Protein AF-A0A2A6BJJ8-F1 (afdb_monomer_lite)

Organism: Pristionchus pacificus (NCBI:txid54126)

pLDDT: mean 86.46, std 15.66, range [46.56, 98.38]

Structure (mmCIF, N/CA/C/O backbone):
data_AF-A0A2A6BJJ8-F1
#
_entry.id   AF-A0A2A6BJJ8-F1
#
loop_
_atom_site.group_PDB
_atom_site.id
_atom_site.type_symbol
_atom_site.label_atom_id
_atom_site.label_alt_id
_atom_site.label_comp_id
_atom_site.label_asym_id
_atom_site.label_entity_id
_atom_site.label_seq_id
_atom_site.pdbx_PDB_ins_code
_atom_site.Cartn_x
_atom_site.Cartn_y
_atom_site.Cartn_z
_atom_site.occupancy
_atom_site.B_iso_or_equiv
_atom_site.auth_seq_id
_atom_site.auth_comp_id
_atom_site.auth_asym_id
_atom_site.auth_atom_id
_atom_site.pdbx_PDB_model_num
ATOM 1 N N . MET A 1 1 ? 75.017 -1.923 -114.478 1.00 52.53 1 MET A N 1
ATOM 2 C CA . MET A 1 1 ? 73.977 -1.502 -113.507 1.00 52.53 1 MET A CA 1
ATOM 3 C C . MET A 1 1 ? 74.315 -0.104 -113.009 1.00 52.53 1 MET A C 1
ATOM 5 O O . MET A 1 1 ? 75.410 0.075 -112.491 1.00 52.53 1 MET A O 1
ATOM 9 N N . SER A 1 2 ? 73.449 0.888 -113.238 1.00 54.28 2 SER A N 1
ATOM 10 C CA . SER A 1 2 ? 73.740 2.295 -112.927 1.00 54.28 2 SER A CA 1
ATOM 11 C C . SER A 1 2 ? 73.817 2.539 -111.413 1.00 54.28 2 SER A C 1
ATOM 13 O O . SER A 1 2 ? 73.055 1.949 -110.645 1.00 54.28 2 SER A O 1
ATOM 15 N N . ARG A 1 3 ? 74.733 3.419 -110.973 1.00 62.22 3 ARG A N 1
ATOM 16 C CA . ARG A 1 3 ? 74.875 3.870 -109.568 1.00 62.22 3 ARG A CA 1
ATOM 17 C C . ARG A 1 3 ? 73.536 4.306 -108.953 1.00 62.22 3 ARG A C 1
ATOM 19 O O . ARG A 1 3 ? 73.290 4.064 -107.778 1.00 62.22 3 ARG A O 1
ATOM 26 N N . THR A 1 4 ? 72.641 4.838 -109.779 1.00 62.59 4 THR A N 1
ATOM 27 C CA . THR A 1 4 ? 71.277 5.245 -109.430 1.00 62.59 4 THR A CA 1
ATOM 28 C C . THR A 1 4 ? 70.437 4.112 -108.831 1.00 62.59 4 THR A C 1
ATOM 30 O O . THR A 1 4 ? 69.684 4.345 -107.893 1.00 62.59 4 THR A O 1
ATOM 33 N N . ARG A 1 5 ? 70.591 2.867 -109.305 1.00 66.06 5 ARG A N 1
ATOM 34 C CA . ARG A 1 5 ? 69.800 1.720 -108.819 1.00 66.06 5 ARG A CA 1
ATOM 35 C C . ARG A 1 5 ? 70.261 1.216 -107.444 1.00 66.06 5 ARG A C 1
ATOM 37 O O . ARG A 1 5 ? 69.434 0.757 -106.669 1.00 66.06 5 ARG A O 1
ATOM 44 N N . ARG A 1 6 ? 71.561 1.330 -107.128 1.00 68.94 6 ARG A N 1
ATOM 45 C CA . ARG A 1 6 ? 72.102 0.985 -105.796 1.00 68.94 6 ARG A CA 1
ATOM 46 C C . ARG A 1 6 ? 71.716 2.013 -104.737 1.00 68.94 6 ARG A C 1
ATOM 48 O O . ARG A 1 6 ? 71.361 1.612 -103.637 1.00 68.94 6 ARG A O 1
ATOM 55 N N . ASN A 1 7 ? 71.743 3.303 -105.076 1.00 73.06 7 ASN A N 1
ATOM 56 C CA . ASN A 1 7 ? 71.307 4.354 -104.153 1.00 73.06 7 ASN A CA 1
ATOM 57 C C . ASN A 1 7 ? 69.814 4.215 -103.828 1.00 73.06 7 ASN A C 1
ATOM 59 O O . ASN A 1 7 ? 69.465 4.190 -102.659 1.00 73.06 7 ASN A O 1
ATOM 63 N N . ALA A 1 8 ? 68.962 3.960 -104.829 1.00 73.50 8 ALA A N 1
ATOM 64 C CA . ALA A 1 8 ? 67.537 3.706 -104.595 1.00 73.50 8 ALA A CA 1
ATOM 65 C C . ALA A 1 8 ? 67.275 2.482 -103.689 1.00 73.50 8 ALA A C 1
ATOM 67 O O . ALA A 1 8 ? 66.363 2.502 -102.867 1.00 73.50 8 ALA A O 1
ATOM 68 N N . GLN A 1 9 ? 68.085 1.423 -103.807 1.00 78.19 9 GLN A N 1
ATOM 69 C CA . GLN A 1 9 ? 67.975 0.231 -102.959 1.00 78.19 9 GLN A CA 1
ATOM 70 C C . GLN A 1 9 ? 68.454 0.490 -101.519 1.00 78.19 9 GLN A C 1
ATOM 72 O O . GLN A 1 9 ? 67.850 -0.014 -100.576 1.00 78.19 9 GLN A O 1
ATOM 77 N N . LEU A 1 10 ? 69.505 1.296 -101.333 1.00 76.75 10 LEU A N 1
ATOM 78 C CA . LEU A 1 10 ? 69.957 1.739 -100.010 1.00 76.75 10 LEU A CA 1
ATOM 79 C C . LEU A 1 10 ? 68.934 2.669 -99.347 1.00 76.75 10 LEU A C 1
ATOM 81 O O . LEU A 1 10 ? 68.612 2.463 -98.179 1.00 76.75 10 LEU A O 1
ATOM 85 N N . ASP A 1 11 ? 68.360 3.615 -100.091 1.00 82.19 11 ASP A N 1
ATOM 86 C CA . ASP A 1 11 ? 67.307 4.510 -99.599 1.00 82.19 11 ASP A CA 1
ATOM 87 C C . ASP A 1 11 ? 66.059 3.721 -99.169 1.00 82.19 11 ASP A C 1
ATOM 89 O O . ASP A 1 11 ? 65.471 3.998 -98.121 1.00 82.19 11 ASP A O 1
ATOM 93 N N . GLN A 1 12 ? 65.691 2.676 -99.920 1.00 84.31 12 GLN A N 1
ATOM 94 C CA . GLN A 1 12 ? 64.580 1.787 -99.573 1.00 84.31 12 GLN A CA 1
ATOM 95 C C . GLN A 1 12 ? 64.856 0.971 -98.296 1.00 84.31 12 GLN A C 1
ATOM 97 O O . GLN A 1 12 ? 63.967 0.856 -97.450 1.00 84.31 12 GLN A O 1
ATOM 102 N N . SER A 1 13 ? 66.080 0.467 -98.109 1.00 82.94 13 SER A N 1
ATOM 103 C CA . SER A 1 13 ? 66.493 -0.232 -96.881 1.00 82.94 13 SER A CA 1
ATOM 104 C C . SER A 1 13 ? 66.560 0.698 -95.666 1.00 82.94 13 SER A C 1
ATOM 106 O O . SER A 1 13 ? 66.138 0.314 -94.577 1.00 82.94 13 SER A O 1
ATOM 108 N N . VAL A 1 14 ? 67.028 1.940 -95.835 1.00 84.94 14 VAL A N 1
ATOM 109 C CA . VAL A 1 14 ? 67.037 2.958 -94.768 1.00 84.94 14 VAL A CA 1
ATOM 110 C C . VAL A 1 14 ? 65.610 3.335 -94.368 1.00 84.94 14 VAL A C 1
ATOM 112 O O . VAL A 1 14 ? 65.316 3.442 -93.179 1.00 84.94 14 VAL A O 1
ATOM 115 N N . LEU A 1 15 ? 64.699 3.485 -95.334 1.00 86.06 15 LEU A N 1
ATOM 116 C CA . LEU A 1 15 ? 63.274 3.706 -95.070 1.00 86.06 15 LEU A CA 1
ATOM 117 C C . LEU A 1 15 ? 62.625 2.513 -94.354 1.00 86.06 15 LEU A C 1
ATOM 119 O O . LEU A 1 15 ? 61.820 2.719 -93.449 1.00 86.06 15 LEU A O 1
ATOM 123 N N . GLN A 1 16 ? 62.966 1.276 -94.726 1.00 87.81 16 GLN A N 1
ATOM 124 C CA . GLN A 1 16 ? 62.479 0.077 -94.035 1.00 87.81 16 GLN A CA 1
ATOM 125 C C . GLN A 1 16 ? 63.012 -0.018 -92.602 1.00 87.81 16 GLN A C 1
ATOM 127 O O . GLN A 1 16 ? 62.234 -0.288 -91.692 1.00 87.81 16 GLN A O 1
ATOM 132 N N . TRP A 1 17 ? 64.297 0.260 -92.379 1.00 88.81 17 TRP A N 1
ATOM 133 C CA . TRP A 1 17 ? 64.890 0.253 -91.041 1.00 88.81 17 TRP A CA 1
ATOM 134 C C . TRP A 1 17 ? 64.301 1.344 -90.139 1.00 88.81 17 TRP A C 1
ATOM 136 O O . TRP A 1 17 ? 63.954 1.055 -88.997 1.00 88.81 17 TRP A O 1
ATOM 146 N N . LYS A 1 18 ? 64.087 2.56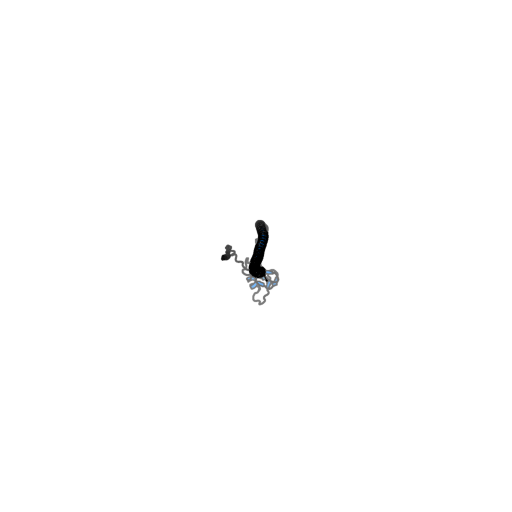2 -90.665 1.00 90.25 18 LYS A N 1
ATOM 147 C CA . LYS A 1 18 ? 63.362 3.630 -89.952 1.00 90.25 18 LYS A CA 1
ATOM 148 C C . LYS A 1 18 ? 61.958 3.180 -89.554 1.00 90.25 18 LYS A C 1
ATOM 150 O O . LYS A 1 18 ? 61.630 3.236 -88.383 1.00 90.25 18 LYS A O 1
ATOM 155 N N . LYS A 1 19 ? 61.183 2.604 -90.481 1.00 92.50 19 LYS A N 1
ATOM 156 C CA . LYS A 1 19 ? 59.839 2.076 -90.178 1.00 92.50 19 LYS A CA 1
ATOM 157 C C . LYS A 1 19 ? 59.839 0.991 -89.100 1.00 92.50 19 LYS A C 1
ATOM 159 O O . LYS A 1 19 ? 58.908 0.937 -88.306 1.00 92.50 19 LYS A O 1
ATOM 164 N N . VAL A 1 20 ? 60.839 0.107 -89.084 1.00 92.12 20 VAL A N 1
ATOM 165 C CA . VAL A 1 20 ? 60.964 -0.927 -88.043 1.00 92.12 20 VAL A CA 1
ATOM 166 C C . VAL A 1 20 ? 61.291 -0.292 -86.695 1.00 92.12 20 VAL A C 1
ATOM 168 O O . VAL A 1 20 ? 60.638 -0.622 -85.711 1.00 92.12 20 VAL A O 1
ATOM 171 N N . LYS A 1 21 ? 62.239 0.651 -86.661 1.00 92.25 21 LYS A N 1
ATOM 172 C CA . LYS A 1 21 ? 62.621 1.368 -85.444 1.00 92.25 21 LYS A CA 1
ATOM 173 C C . LYS A 1 21 ? 61.464 2.201 -84.882 1.00 92.25 21 LYS A C 1
ATOM 175 O O . LYS A 1 21 ? 61.163 2.077 -83.702 1.00 92.25 21 LYS A O 1
ATOM 180 N N . ASP A 1 22 ? 60.768 2.952 -85.732 1.00 93.75 22 ASP A N 1
ATOM 181 C CA . ASP A 1 22 ? 59.587 3.738 -85.359 1.00 93.75 22 ASP A CA 1
ATOM 182 C C . ASP A 1 22 ? 58.469 2.822 -84.823 1.00 93.75 22 ASP A C 1
ATOM 184 O O . ASP A 1 22 ? 57.793 3.156 -83.857 1.00 93.75 22 ASP A O 1
ATOM 188 N N . ASN A 1 23 ? 58.294 1.625 -85.400 1.00 94.75 23 ASN A N 1
ATOM 189 C CA . ASN A 1 23 ? 57.331 0.634 -84.911 1.00 94.75 23 ASN A CA 1
ATOM 190 C C . ASN A 1 23 ? 57.758 0.013 -83.567 1.00 94.75 23 ASN A C 1
ATOM 192 O O . ASN A 1 23 ? 56.916 -0.255 -82.717 1.00 94.75 23 ASN A O 1
ATOM 196 N N . GLU A 1 24 ? 59.052 -0.226 -83.345 1.00 95.31 24 GLU A N 1
ATOM 197 C CA . GLU A 1 24 ? 59.562 -0.678 -82.044 1.00 95.31 24 GLU A CA 1
ATOM 198 C C . GLU A 1 24 ? 59.416 0.393 -80.958 1.00 95.31 24 GLU A C 1
ATOM 200 O O . GLU A 1 24 ? 59.013 0.069 -79.841 1.00 95.31 24 GLU A O 1
ATOM 205 N N . GLU A 1 25 ? 59.706 1.656 -81.274 1.00 95.44 25 GLU A N 1
ATOM 206 C CA . GLU A 1 25 ? 59.491 2.791 -80.371 1.00 95.44 25 GLU A CA 1
ATOM 207 C C . GLU A 1 25 ? 58.000 2.945 -80.045 1.00 95.44 25 GLU A C 1
ATOM 209 O O . GLU A 1 25 ? 57.635 2.979 -78.871 1.00 95.44 25 GLU A O 1
ATOM 214 N N . LEU A 1 26 ? 57.130 2.877 -81.057 1.00 95.12 26 LEU A N 1
ATOM 215 C CA . LEU A 1 26 ? 55.678 2.905 -80.882 1.00 95.12 26 LEU A CA 1
ATOM 216 C C . LEU A 1 26 ? 55.162 1.721 -80.048 1.00 95.12 26 LEU A C 1
ATOM 218 O O . LEU A 1 26 ? 54.224 1.870 -79.268 1.00 95.12 26 LEU A O 1
ATOM 222 N N . LYS A 1 27 ? 55.746 0.524 -80.186 1.00 96.00 27 LYS A N 1
ATOM 223 C CA . LYS A 1 27 ? 55.391 -0.633 -79.347 1.00 96.00 27 LYS A CA 1
ATOM 224 C C . LYS A 1 27 ? 55.750 -0.397 -77.885 1.00 96.00 27 LYS A C 1
ATOM 226 O O . LYS A 1 27 ? 54.909 -0.652 -77.030 1.00 96.00 27 LYS A O 1
ATOM 231 N N . LYS A 1 28 ? 56.955 0.109 -77.611 1.00 97.00 28 LYS A N 1
ATOM 232 C CA . LYS A 1 28 ? 57.395 0.442 -76.248 1.00 97.00 28 LYS A CA 1
ATOM 233 C C . LYS A 1 28 ? 56.526 1.534 -75.634 1.00 97.00 28 LYS A C 1
ATOM 235 O O . LYS A 1 28 ? 56.149 1.424 -74.474 1.00 97.00 28 LYS A O 1
ATOM 240 N N . GLU A 1 29 ? 56.174 2.552 -76.414 1.00 96.94 29 GLU A N 1
ATOM 241 C CA . GLU A 1 29 ? 55.271 3.617 -75.979 1.00 96.94 29 GLU A CA 1
ATOM 242 C C . GLU A 1 29 ? 53.870 3.074 -75.662 1.00 96.94 29 GLU A C 1
ATOM 244 O O . GLU A 1 29 ? 53.331 3.355 -74.596 1.00 96.94 29 GLU A O 1
ATOM 249 N N . ASN A 1 30 ? 53.304 2.223 -76.523 1.00 96.06 30 ASN A N 1
ATOM 250 C CA . ASN A 1 30 ? 52.012 1.579 -76.263 1.00 96.06 30 ASN A CA 1
ATOM 251 C C . ASN A 1 30 ? 52.043 0.649 -75.044 1.00 96.06 30 ASN A C 1
ATOM 253 O O . ASN A 1 30 ? 51.069 0.585 -74.298 1.00 96.06 30 ASN A O 1
ATOM 257 N N . GLU A 1 31 ? 53.133 -0.090 -74.840 1.00 97.88 31 GLU A N 1
ATOM 258 C CA . GLU A 1 31 ? 53.313 -0.954 -73.671 1.00 97.88 31 GLU A CA 1
ATOM 259 C C . GLU A 1 31 ? 53.413 -0.128 -72.384 1.00 97.88 31 GLU A C 1
ATOM 261 O O . GLU A 1 31 ? 52.726 -0.424 -71.408 1.00 97.88 31 GLU A O 1
ATOM 266 N N . TRP A 1 32 ? 54.166 0.973 -72.414 1.00 97.62 32 TRP A N 1
ATOM 267 C CA . TRP A 1 32 ? 54.237 1.922 -71.307 1.00 97.62 32 TRP A CA 1
ATOM 268 C C . TRP A 1 32 ? 52.873 2.562 -71.001 1.00 97.62 32 TRP A C 1
ATOM 270 O O . TRP A 1 32 ? 52.455 2.586 -69.843 1.00 97.62 32 TRP A O 1
ATOM 280 N N . LEU A 1 33 ? 52.135 3.010 -72.025 1.00 97.38 33 LEU A N 1
ATOM 281 C CA . LEU A 1 33 ? 50.782 3.557 -71.866 1.00 97.38 33 LEU A CA 1
ATOM 282 C C . LEU A 1 33 ? 49.802 2.521 -71.302 1.00 97.38 33 LEU A C 1
ATOM 284 O O . LEU A 1 33 ? 48.963 2.867 -70.474 1.00 97.38 33 LEU A O 1
ATOM 288 N N . ARG A 1 34 ? 49.916 1.248 -71.705 1.00 97.06 34 ARG A N 1
ATOM 289 C CA . ARG A 1 34 ? 49.119 0.149 -71.139 1.00 97.06 34 ARG A CA 1
ATOM 290 C C . ARG A 1 34 ? 49.418 -0.074 -69.663 1.00 97.06 34 ARG A C 1
ATOM 292 O O . ARG A 1 34 ? 48.476 -0.183 -68.889 1.00 97.06 34 ARG A O 1
ATOM 299 N N . MET A 1 35 ? 50.693 -0.087 -69.271 1.00 97.00 35 MET A N 1
ATOM 300 C CA . MET A 1 35 ? 51.075 -0.200 -67.859 1.00 97.00 35 MET A CA 1
ATOM 301 C C . MET A 1 35 ? 50.549 0.977 -67.030 1.00 97.00 35 MET A C 1
ATOM 303 O O . MET A 1 35 ? 50.040 0.771 -65.934 1.00 97.00 35 MET A O 1
ATOM 307 N N . GLN A 1 36 ? 50.631 2.205 -67.553 1.00 97.69 36 GLN A N 1
ATOM 308 C CA . GLN A 1 36 ? 50.084 3.391 -66.884 1.00 97.69 36 GLN A CA 1
ATOM 309 C C . GLN A 1 36 ? 48.556 3.340 -66.762 1.00 97.69 36 GLN A C 1
ATOM 311 O O . GLN A 1 36 ? 48.009 3.717 -65.727 1.00 97.69 36 GLN A O 1
ATOM 316 N N . LEU A 1 37 ? 47.861 2.854 -67.795 1.00 96.31 37 LEU A N 1
ATOM 317 C CA . LEU A 1 37 ? 46.414 2.658 -67.747 1.00 96.31 37 LEU A CA 1
ATOM 318 C C . LEU A 1 37 ? 46.032 1.606 -66.697 1.00 96.31 37 LEU A C 1
ATOM 320 O O . LEU A 1 37 ? 45.160 1.870 -65.878 1.00 96.31 37 LEU A O 1
ATOM 324 N N . GLU A 1 38 ? 46.718 0.462 -66.667 1.00 97.56 38 GLU A N 1
ATOM 325 C CA . GLU A 1 38 ? 46.476 -0.602 -65.685 1.00 97.56 38 GLU A CA 1
ATOM 326 C C . GLU A 1 38 ? 46.755 -0.131 -64.247 1.00 97.56 38 GLU A C 1
ATOM 328 O O . GLU A 1 38 ? 45.970 -0.402 -63.336 1.00 97.56 38 GLU A O 1
ATOM 333 N N . GLU A 1 39 ? 47.825 0.644 -64.037 1.00 98.00 39 GLU A N 1
ATOM 334 C CA . GLU A 1 39 ? 48.123 1.279 -62.749 1.00 98.00 39 GLU A CA 1
ATOM 335 C C . GLU A 1 39 ? 46.994 2.228 -62.314 1.00 98.00 39 GLU A C 1
ATOM 337 O O . GLU A 1 39 ? 46.571 2.194 -61.154 1.00 98.00 39 GLU A O 1
ATOM 342 N N . LYS A 1 40 ? 46.456 3.034 -63.240 1.00 97.56 40 LYS A N 1
ATOM 343 C CA . LYS A 1 40 ? 45.338 3.949 -62.967 1.00 97.56 40 LYS A CA 1
ATOM 344 C C . LYS A 1 40 ? 44.025 3.219 -62.701 1.00 97.56 40 LYS A C 1
ATOM 346 O O . LYS A 1 40 ? 43.304 3.611 -61.785 1.00 97.56 40 LYS A O 1
ATOM 351 N N . GLU A 1 41 ? 43.735 2.147 -63.429 1.00 97.31 41 GLU A N 1
ATOM 352 C CA . GLU A 1 41 ? 42.562 1.299 -63.192 1.00 97.31 41 GLU A CA 1
ATOM 353 C C . GLU A 1 41 ? 42.633 0.597 -61.827 1.00 97.31 41 GLU A C 1
ATOM 355 O O . GLU A 1 41 ? 41.633 0.494 -61.114 1.00 97.31 41 GLU A O 1
ATOM 360 N N . GLU A 1 42 ? 43.815 0.128 -61.424 1.00 98.06 42 GLU A N 1
ATOM 361 C CA . GLU A 1 42 ? 44.034 -0.458 -60.101 1.00 98.06 42 GLU A CA 1
ATOM 362 C C . GLU A 1 42 ? 43.927 0.598 -58.988 1.00 98.06 42 GLU A C 1
ATOM 364 O O . GLU A 1 42 ? 43.320 0.343 -57.942 1.00 98.06 42 GLU A O 1
ATOM 369 N N . GLU A 1 43 ? 44.461 1.804 -59.202 1.00 97.38 43 GLU A N 1
ATOM 370 C CA . GLU A 1 43 ? 44.297 2.937 -58.287 1.00 97.38 43 GLU A CA 1
ATOM 371 C C . GLU A 1 43 ? 42.813 3.304 -58.114 1.00 97.38 43 GLU A C 1
ATOM 373 O O . GLU A 1 43 ? 42.335 3.427 -56.979 1.00 97.38 43 GLU A O 1
ATOM 378 N N . GLU A 1 44 ? 42.061 3.389 -59.214 1.00 96.69 44 GLU A N 1
ATOM 379 C CA . GLU A 1 44 ? 40.617 3.624 -59.208 1.00 96.69 44 GLU A CA 1
ATOM 380 C C . GLU A 1 44 ? 39.872 2.505 -58.466 1.00 96.69 44 GLU A C 1
ATOM 382 O O . GLU A 1 44 ? 39.027 2.777 -57.610 1.00 96.69 44 GLU A O 1
ATOM 387 N N . ARG A 1 45 ? 40.219 1.235 -58.709 1.00 97.75 45 ARG A N 1
ATOM 388 C CA . ARG A 1 45 ? 39.614 0.088 -58.016 1.00 97.75 45 ARG A CA 1
ATOM 389 C C . ARG A 1 45 ? 39.849 0.150 -56.511 1.00 97.75 45 ARG A C 1
ATOM 391 O O . ARG A 1 45 ? 38.916 -0.069 -55.735 1.00 97.75 45 ARG A O 1
ATOM 398 N N . ARG A 1 46 ? 41.062 0.504 -56.076 1.00 97.81 46 ARG A N 1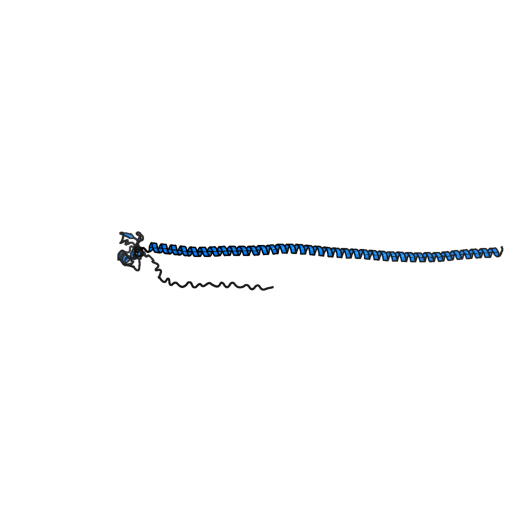
ATOM 399 C CA . ARG A 1 46 ? 41.386 0.699 -54.653 1.00 97.81 46 ARG A CA 1
ATOM 400 C C . ARG A 1 46 ? 40.621 1.872 -54.056 1.00 97.81 46 ARG A C 1
ATOM 402 O O . ARG A 1 46 ? 40.140 1.759 -52.927 1.00 97.81 46 ARG A O 1
ATOM 409 N N . ALA A 1 47 ? 40.503 2.987 -54.774 1.00 95.62 47 ALA A N 1
ATOM 410 C CA . ALA A 1 47 ? 39.731 4.143 -54.329 1.00 95.62 47 ALA A CA 1
ATOM 411 C C . ALA A 1 47 ? 38.242 3.792 -54.177 1.00 95.62 47 ALA A C 1
ATOM 413 O O . ALA A 1 47 ? 37.657 4.045 -53.122 1.00 95.62 47 ALA A O 1
ATOM 414 N N . ASN A 1 48 ? 37.665 3.107 -55.166 1.00 95.62 48 ASN A N 1
ATOM 415 C CA . ASN A 1 48 ? 36.282 2.638 -55.149 1.00 95.62 48 ASN A CA 1
ATOM 416 C C . ASN A 1 48 ? 36.028 1.628 -54.023 1.00 95.62 48 ASN A C 1
ATOM 418 O O . ASN A 1 48 ? 35.030 1.743 -53.311 1.00 95.62 48 ASN A O 1
ATOM 422 N N . GLN A 1 49 ? 36.943 0.684 -53.785 1.00 97.19 49 GLN A N 1
ATOM 423 C CA . GLN A 1 49 ? 36.821 -0.252 -52.666 1.00 97.19 49 GLN A CA 1
ATOM 424 C C . GLN A 1 49 ? 36.896 0.469 -51.313 1.00 97.19 49 GLN A C 1
ATOM 426 O O . GLN A 1 49 ? 36.096 0.193 -50.421 1.00 97.19 49 GLN A O 1
ATOM 431 N N . LYS A 1 50 ? 37.815 1.432 -51.151 1.00 96.31 50 LYS A N 1
ATOM 432 C CA . LYS A 1 50 ? 37.895 2.259 -49.934 1.00 96.31 50 LYS A CA 1
ATOM 433 C C . LYS A 1 50 ? 36.612 3.065 -49.717 1.00 96.31 50 LYS A C 1
ATOM 435 O O . LYS A 1 50 ? 36.152 3.158 -48.581 1.00 96.31 50 LYS A O 1
ATOM 440 N N . ALA A 1 51 ? 36.034 3.626 -50.779 1.00 93.38 51 ALA A N 1
ATOM 441 C CA . ALA A 1 51 ? 34.769 4.352 -50.713 1.00 93.38 51 ALA A CA 1
ATOM 442 C C . ALA A 1 51 ? 33.607 3.435 -50.291 1.00 93.38 51 ALA A C 1
ATOM 444 O O . ALA A 1 51 ? 32.856 3.797 -49.387 1.00 93.38 51 ALA A O 1
ATOM 445 N N . ARG A 1 52 ? 33.512 2.223 -50.860 1.00 94.19 52 ARG A N 1
ATOM 446 C CA . ARG A 1 52 ? 32.519 1.207 -50.464 1.00 94.19 52 ARG A CA 1
ATOM 447 C C . ARG A 1 52 ? 32.660 0.806 -48.999 1.00 94.19 52 ARG A C 1
ATOM 449 O O . ARG A 1 52 ? 31.691 0.916 -48.257 1.00 94.19 52 ARG A O 1
ATOM 456 N N . ASN A 1 53 ? 33.873 0.467 -48.557 1.00 95.44 53 ASN A N 1
ATOM 457 C CA . ASN A 1 53 ? 34.133 0.090 -47.165 1.00 95.44 53 ASN A CA 1
ATOM 458 C C . ASN A 1 53 ? 33.744 1.215 -46.187 1.00 95.44 53 ASN A C 1
ATOM 460 O O . ASN A 1 53 ? 33.162 0.951 -45.138 1.00 95.44 53 ASN A O 1
ATOM 464 N N . ARG A 1 54 ? 34.038 2.481 -46.523 1.00 92.75 54 ARG A N 1
ATOM 465 C CA . ARG A 1 54 ? 33.618 3.640 -45.714 1.00 92.75 54 ARG A CA 1
ATOM 466 C C . ARG A 1 54 ? 32.102 3.809 -45.695 1.00 92.75 54 ARG A C 1
ATOM 468 O O . ARG A 1 54 ? 31.546 4.084 -44.638 1.00 92.75 54 ARG A O 1
ATOM 475 N N . SER A 1 55 ? 31.440 3.636 -46.839 1.00 91.75 55 SER A N 1
ATOM 476 C CA . SER A 1 55 ? 29.978 3.680 -46.922 1.00 91.75 55 SER A CA 1
ATOM 477 C C . SER A 1 55 ? 29.343 2.603 -46.042 1.00 91.75 55 SER A C 1
ATOM 479 O O . SER A 1 55 ? 28.435 2.903 -45.276 1.00 91.75 55 SER A O 1
ATOM 481 N N . GLU A 1 56 ? 29.844 1.368 -46.089 1.00 93.62 56 GLU A N 1
ATOM 482 C CA . GLU A 1 56 ? 29.366 0.270 -45.243 1.00 93.62 56 GLU A CA 1
ATOM 483 C C . GLU A 1 56 ? 29.572 0.576 -43.752 1.00 93.62 56 GLU A C 1
ATOM 485 O O . GLU A 1 56 ? 28.641 0.438 -42.959 1.00 93.62 56 GLU A O 1
ATOM 490 N N . GLN A 1 57 ? 30.746 1.083 -43.364 1.00 93.44 57 GLN A N 1
ATOM 491 C CA . GLN A 1 57 ? 31.014 1.489 -41.978 1.00 93.44 57 GLN A CA 1
ATOM 492 C C . GLN A 1 57 ? 30.039 2.565 -41.483 1.00 93.44 57 GLN A C 1
ATOM 494 O O . GLN A 1 57 ? 29.509 2.439 -40.379 1.00 93.44 57 GLN A O 1
ATOM 499 N N . LEU A 1 58 ? 29.749 3.578 -42.306 1.00 91.38 58 LEU A N 1
ATOM 500 C CA . LEU A 1 58 ? 28.774 4.616 -41.964 1.00 91.38 58 LEU A CA 1
ATOM 501 C C . LEU A 1 58 ? 27.371 4.031 -41.764 1.00 91.38 58 LEU A C 1
ATOM 503 O O . LEU A 1 58 ? 26.731 4.349 -40.765 1.00 91.38 58 LEU A O 1
ATOM 507 N N . THR A 1 59 ? 26.922 3.114 -42.630 1.00 94.00 59 THR A N 1
ATOM 508 C CA . THR A 1 59 ? 25.602 2.474 -42.462 1.00 94.00 59 THR A CA 1
ATOM 509 C C . THR A 1 59 ? 25.501 1.664 -41.167 1.00 94.00 59 THR A C 1
ATOM 511 O O . THR A 1 59 ? 24.462 1.672 -40.506 1.00 94.00 59 THR A O 1
ATOM 514 N N . VAL A 1 60 ? 26.589 1.001 -40.757 1.00 92.56 60 VAL A N 1
ATOM 515 C CA . VAL A 1 60 ? 26.644 0.265 -39.488 1.00 92.56 60 VAL A CA 1
ATOM 516 C C . VAL A 1 60 ? 26.559 1.233 -38.311 1.00 92.56 60 VAL A C 1
ATOM 518 O O . VAL A 1 60 ? 25.746 1.021 -37.412 1.00 92.56 60 VAL A O 1
ATOM 521 N N . GLU A 1 61 ? 27.340 2.315 -38.308 1.00 91.75 61 GLU A N 1
ATOM 522 C CA . GLU A 1 61 ? 27.264 3.333 -37.254 1.00 91.75 61 GLU A CA 1
ATOM 523 C C . GLU A 1 61 ? 25.875 3.971 -37.150 1.00 91.75 61 GLU A C 1
ATOM 525 O O . GLU A 1 61 ? 25.355 4.144 -36.045 1.00 91.75 61 GLU A O 1
ATOM 530 N N . GLU A 1 62 ? 25.254 4.298 -38.282 1.00 94.19 62 GLU A N 1
ATOM 531 C CA . GLU A 1 62 ? 23.894 4.832 -38.331 1.00 94.19 62 GLU A CA 1
ATOM 532 C C . GLU A 1 62 ? 22.879 3.837 -37.762 1.00 94.19 62 GLU A C 1
ATOM 534 O O . GLU A 1 62 ? 22.038 4.226 -36.948 1.00 94.19 62 GLU A O 1
ATOM 539 N N . ALA A 1 63 ? 23.002 2.547 -38.090 1.00 92.00 63 ALA A N 1
ATOM 540 C CA . ALA A 1 63 ? 22.158 1.497 -37.526 1.00 92.00 63 ALA A CA 1
ATOM 541 C C . ALA A 1 63 ? 22.328 1.372 -36.000 1.00 92.00 63 ALA A C 1
ATOM 543 O O . ALA A 1 63 ? 21.338 1.258 -35.271 1.00 92.00 63 ALA A O 1
ATOM 544 N N . TRP A 1 64 ? 23.561 1.455 -35.487 1.00 92.88 64 TRP A N 1
ATOM 545 C CA . TRP A 1 64 ? 23.822 1.463 -34.042 1.00 92.88 64 TRP A CA 1
ATOM 546 C C . TRP A 1 64 ? 23.228 2.694 -33.351 1.00 92.88 64 TRP A C 1
ATOM 548 O O . TRP A 1 64 ? 22.601 2.560 -32.297 1.00 92.88 64 TRP A O 1
ATOM 558 N N . ARG A 1 65 ? 23.364 3.887 -33.946 1.00 94.38 65 ARG A N 1
ATOM 559 C CA . ARG A 1 65 ? 22.756 5.123 -33.424 1.00 94.38 65 ARG A CA 1
ATOM 560 C C . ARG A 1 65 ? 21.230 5.038 -33.428 1.00 94.38 65 ARG A C 1
ATOM 562 O O . ARG A 1 65 ? 20.605 5.394 -32.430 1.00 94.38 65 ARG A O 1
ATOM 569 N N . ALA A 1 66 ? 20.635 4.517 -34.501 1.00 94.06 66 ALA A N 1
ATOM 570 C CA . ALA A 1 66 ? 19.194 4.311 -34.609 1.00 94.06 66 ALA A CA 1
ATOM 571 C C . ALA A 1 66 ? 18.679 3.335 -33.539 1.00 94.06 66 ALA A C 1
ATOM 573 O O . ALA A 1 66 ? 17.684 3.623 -32.872 1.00 94.06 66 ALA A O 1
ATOM 574 N N . LYS A 1 67 ? 19.395 2.226 -33.303 1.00 95.19 67 LYS A N 1
ATOM 575 C CA . LYS A 1 67 ? 19.080 1.280 -32.224 1.00 95.19 67 LYS A CA 1
ATOM 576 C C . LYS A 1 67 ? 19.167 1.940 -30.845 1.00 95.19 67 LYS A C 1
ATOM 578 O O . LYS A 1 67 ? 18.239 1.814 -30.051 1.00 95.19 67 LYS A O 1
ATOM 583 N N . GLY A 1 68 ? 20.235 2.694 -30.578 1.00 95.88 68 GLY A N 1
ATOM 584 C CA . GLY A 1 68 ? 20.394 3.425 -29.318 1.00 95.88 68 GLY A CA 1
ATOM 585 C C . GLY A 1 68 ? 19.271 4.441 -29.076 1.00 95.88 68 GLY A C 1
ATOM 586 O O . GLY A 1 68 ? 18.737 4.528 -27.969 1.00 95.88 68 GLY A O 1
ATOM 587 N N . LEU A 1 69 ? 18.857 5.168 -30.117 1.00 96.62 69 LEU A N 1
ATOM 588 C CA . LEU A 1 69 ? 17.729 6.096 -30.046 1.00 96.62 69 LEU A CA 1
ATOM 589 C C . LEU A 1 69 ? 16.404 5.366 -29.777 1.00 96.62 69 LEU A C 1
ATOM 591 O O . LEU A 1 69 ? 15.630 5.805 -28.927 1.00 96.62 69 LEU A O 1
ATOM 595 N N . HIS A 1 70 ? 16.158 4.243 -30.454 1.00 95.19 70 HIS A N 1
ATOM 596 C CA . HIS A 1 70 ? 14.976 3.412 -30.227 1.00 95.19 70 HIS A CA 1
ATOM 597 C C . HIS A 1 70 ? 14.899 2.913 -28.774 1.00 95.19 70 HIS A C 1
ATOM 599 O O . HIS A 1 70 ? 13.862 3.056 -28.124 1.00 95.19 70 HIS A O 1
ATOM 605 N N . ASP A 1 71 ? 16.011 2.426 -28.218 1.00 96.56 71 ASP A N 1
ATOM 606 C CA . ASP A 1 71 ? 16.078 1.974 -26.824 1.00 96.56 71 ASP A CA 1
ATOM 607 C C . ASP A 1 71 ? 15.798 3.117 -25.832 1.00 96.56 71 ASP A C 1
ATOM 609 O O . ASP A 1 71 ? 15.111 2.923 -24.823 1.00 96.56 71 ASP A O 1
ATOM 613 N N . LEU A 1 72 ? 16.280 4.332 -26.117 1.00 97.06 72 LEU A N 1
ATOM 614 C CA . LEU A 1 72 ? 15.976 5.523 -25.315 1.00 97.06 72 LEU A CA 1
ATOM 615 C C . LEU A 1 72 ? 14.494 5.912 -25.392 1.00 97.06 72 LEU A C 1
ATOM 617 O O . LEU A 1 72 ? 13.897 6.245 -24.364 1.00 97.06 72 LEU A O 1
ATOM 621 N N . ILE A 1 73 ? 13.882 5.840 -26.577 1.00 97.31 73 ILE A N 1
ATOM 622 C CA . ILE A 1 73 ? 12.448 6.101 -26.768 1.00 97.31 73 ILE A CA 1
ATOM 623 C C . ILE A 1 73 ? 11.616 5.094 -25.967 1.00 97.31 73 ILE A C 1
ATOM 625 O O . ILE A 1 73 ? 10.717 5.502 -25.224 1.00 97.31 73 ILE A O 1
ATOM 629 N N . LEU A 1 74 ? 11.950 3.802 -26.039 1.00 96.88 74 LEU A N 1
ATOM 630 C CA . LEU A 1 74 ? 11.279 2.760 -25.261 1.00 96.88 74 LEU A CA 1
ATOM 631 C C . LEU A 1 74 ? 11.422 2.991 -23.753 1.00 96.88 74 LEU A C 1
ATOM 633 O O . LEU A 1 74 ? 10.426 2.953 -23.028 1.00 96.88 74 LEU A O 1
ATOM 637 N N . LYS A 1 75 ? 12.630 3.305 -23.266 1.00 98.00 75 LYS A N 1
ATOM 638 C CA . LYS A 1 75 ? 12.849 3.643 -21.849 1.00 98.00 75 LYS A CA 1
ATOM 639 C C . LYS A 1 75 ? 12.002 4.838 -21.415 1.00 98.00 75 LYS A C 1
ATOM 641 O O . LYS A 1 75 ? 11.358 4.781 -20.367 1.00 98.00 75 LYS A O 1
ATOM 646 N N . LYS A 1 76 ? 11.946 5.901 -22.224 1.00 97.75 76 LYS A N 1
ATOM 647 C CA . LYS A 1 76 ? 11.123 7.089 -21.946 1.00 97.75 76 LYS A CA 1
ATOM 648 C C . LYS A 1 76 ? 9.633 6.746 -21.885 1.00 97.75 76 LYS A C 1
ATOM 650 O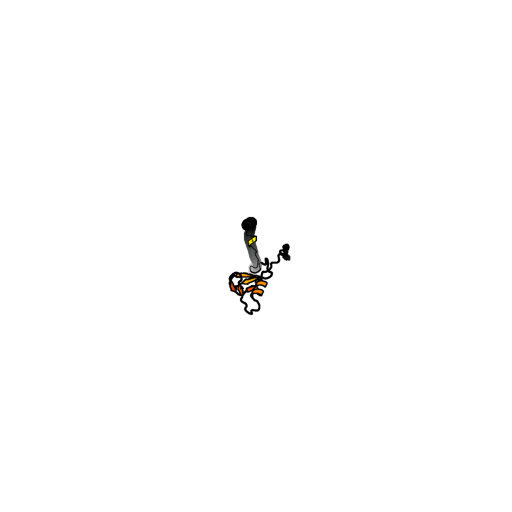 O . LYS A 1 76 ? 8.945 7.201 -20.973 1.00 97.75 76 LYS A O 1
ATOM 655 N N . TYR A 1 77 ? 9.145 5.921 -22.810 1.00 97.69 77 TYR A N 1
ATOM 656 C CA . TYR A 1 77 ? 7.766 5.435 -22.804 1.00 97.69 77 TYR A CA 1
ATOM 657 C C . TYR A 1 77 ? 7.448 4.631 -21.535 1.00 97.69 77 TYR A C 1
ATOM 659 O O . TYR A 1 77 ? 6.445 4.896 -20.871 1.00 97.69 77 TYR A O 1
ATOM 667 N N . MET A 1 78 ? 8.328 3.704 -21.145 1.00 98.12 78 MET A N 1
ATOM 668 C CA . MET A 1 78 ? 8.149 2.892 -19.938 1.00 98.12 78 MET A CA 1
ATOM 669 C C . MET A 1 78 ? 8.141 3.743 -18.664 1.00 98.12 78 MET A C 1
ATOM 671 O O . MET A 1 78 ? 7.285 3.543 -17.801 1.00 98.12 78 MET A O 1
ATOM 675 N N . LEU A 1 79 ? 9.029 4.737 -18.564 1.00 97.38 79 LEU A N 1
ATOM 676 C CA . LEU A 1 79 ? 9.026 5.701 -17.459 1.00 97.38 79 LEU A CA 1
ATOM 677 C C . LEU A 1 79 ? 7.727 6.509 -17.411 1.00 97.38 79 LEU A C 1
ATOM 679 O O . LEU A 1 79 ? 7.161 6.699 -16.337 1.00 97.38 79 LEU A O 1
ATOM 683 N N . HIS A 1 80 ? 7.222 6.957 -18.562 1.00 97.12 80 HIS A N 1
ATOM 684 C CA . HIS A 1 80 ? 5.945 7.670 -18.638 1.00 97.12 80 HIS A CA 1
ATOM 685 C C . HIS A 1 80 ? 4.770 6.798 -18.186 1.00 97.12 80 HIS A C 1
ATOM 687 O O . HIS A 1 80 ? 3.930 7.249 -17.409 1.00 97.12 80 HIS A O 1
ATOM 693 N N . LYS A 1 81 ? 4.735 5.530 -18.615 1.00 97.88 81 LYS A N 1
ATOM 694 C CA . LYS A 1 81 ? 3.734 4.555 -18.166 1.00 97.88 81 LYS A CA 1
ATOM 695 C C . LYS A 1 81 ? 3.777 4.380 -16.645 1.00 97.88 81 LYS A C 1
ATOM 697 O O . LYS A 1 81 ? 2.744 4.500 -15.994 1.00 97.88 81 LYS A O 1
ATOM 702 N N . LYS A 1 82 ? 4.969 4.185 -16.074 1.00 97.62 82 LYS A N 1
ATOM 703 C CA . LYS A 1 82 ? 5.146 4.036 -14.622 1.00 97.62 82 LYS A CA 1
ATOM 704 C C . LYS A 1 82 ? 4.742 5.286 -13.844 1.00 97.62 82 LYS A C 1
ATOM 706 O O . LYS A 1 82 ? 4.082 5.166 -12.821 1.00 97.62 82 LYS A O 1
ATOM 711 N N . ARG A 1 83 ? 5.040 6.484 -14.356 1.00 98.00 83 ARG A N 1
ATOM 712 C CA . ARG A 1 83 ? 4.570 7.745 -13.753 1.00 98.00 83 ARG A CA 1
ATOM 713 C C . ARG A 1 83 ? 3.047 7.829 -13.697 1.00 98.00 83 ARG A C 1
ATOM 715 O O . ARG A 1 83 ? 2.510 8.244 -12.677 1.00 98.00 83 ARG A O 1
ATOM 722 N N . LYS A 1 84 ? 2.346 7.413 -14.757 1.00 98.06 84 LYS A N 1
ATOM 723 C CA . LYS A 1 84 ? 0.875 7.355 -14.748 1.00 98.06 84 LYS A CA 1
ATOM 724 C C . LYS A 1 84 ? 0.346 6.379 -13.698 1.00 98.06 84 LYS A C 1
ATOM 726 O O . LYS A 1 84 ? -0.585 6.725 -12.983 1.00 98.06 84 LYS A O 1
ATOM 731 N N . GLU A 1 85 ? 0.951 5.196 -13.585 1.00 97.75 85 GLU A N 1
ATOM 732 C CA . GLU A 1 85 ? 0.595 4.212 -12.552 1.00 97.75 85 GLU A CA 1
ATOM 733 C C . GLU A 1 85 ? 0.799 4.787 -11.134 1.00 97.75 85 GLU A C 1
ATOM 735 O O . GLU A 1 85 ? -0.099 4.680 -10.302 1.00 97.75 85 GLU A O 1
ATOM 740 N N . CYS A 1 86 ? 1.918 5.477 -10.875 1.00 97.56 86 CYS A N 1
ATOM 741 C CA . CYS A 1 86 ? 2.168 6.160 -9.600 1.00 97.56 86 CYS A CA 1
ATOM 742 C C . CYS A 1 86 ? 1.111 7.225 -9.279 1.00 97.56 86 CYS A C 1
ATOM 744 O O . CYS A 1 86 ? 0.613 7.254 -8.160 1.00 97.56 86 CYS A O 1
ATOM 746 N N . LEU A 1 87 ? 0.723 8.058 -10.251 1.00 98.19 87 LEU A N 1
ATOM 747 C CA . LEU A 1 87 ? -0.293 9.098 -10.040 1.00 98.19 87 LEU A CA 1
ATOM 748 C C . LEU A 1 87 ? -1.661 8.516 -9.653 1.00 98.19 87 LEU A C 1
ATOM 750 O O . LEU A 1 87 ? -2.346 9.076 -8.799 1.00 98.19 87 LEU A O 1
ATOM 754 N N . VAL A 1 88 ? -2.053 7.388 -10.254 1.00 98.00 88 VAL A N 1
ATOM 755 C CA . VAL A 1 88 ? -3.300 6.688 -9.898 1.00 98.00 88 VAL A CA 1
ATOM 756 C C . VAL A 1 88 ? -3.229 6.155 -8.466 1.00 98.00 88 VAL A C 1
ATOM 758 O O . VAL A 1 88 ? -4.176 6.329 -7.702 1.00 98.00 88 VAL A O 1
ATOM 761 N N . LEU A 1 89 ? -2.101 5.553 -8.079 1.00 97.81 89 LEU A N 1
ATOM 762 C CA . LEU A 1 89 ? -1.899 5.057 -6.715 1.00 97.81 89 LEU A CA 1
ATOM 763 C C . LEU A 1 89 ? -1.900 6.189 -5.680 1.00 97.81 89 LEU A C 1
ATOM 765 O O . LEU A 1 89 ? -2.541 6.063 -4.641 1.00 97.81 89 LEU A O 1
ATOM 769 N N . GLU A 1 90 ? -1.235 7.309 -5.966 1.00 98.00 90 GLU A N 1
ATOM 770 C CA . GLU A 1 90 ? -1.249 8.492 -5.100 1.00 98.00 90 GLU A CA 1
ATOM 771 C C . GLU A 1 90 ? -2.660 9.048 -4.907 1.00 98.00 90 GLU A C 1
ATOM 773 O O . GLU A 1 90 ? -3.016 9.452 -3.800 1.00 98.00 90 GLU A O 1
ATOM 778 N N . GLN A 1 91 ? -3.472 9.060 -5.968 1.00 98.38 91 GLN A N 1
ATOM 779 C CA . GLN A 1 91 ? -4.866 9.467 -5.853 1.00 98.38 91 GLN A CA 1
ATOM 780 C C . GLN A 1 91 ? -5.659 8.498 -4.971 1.00 98.38 91 GLN A C 1
ATOM 782 O O . GLN A 1 91 ? -6.336 8.948 -4.053 1.00 98.38 91 GLN A O 1
ATOM 787 N N . GLY A 1 92 ? -5.496 7.185 -5.164 1.00 97.81 92 GLY A N 1
ATOM 788 C CA . GLY A 1 92 ? -6.136 6.183 -4.308 1.00 97.81 92 GLY A CA 1
ATOM 789 C C . GLY A 1 92 ? -5.747 6.316 -2.829 1.00 97.81 92 GLY A C 1
ATOM 790 O O . GLY A 1 92 ? -6.596 6.177 -1.953 1.00 97.81 92 GLY A O 1
ATOM 791 N N . LEU A 1 93 ? -4.487 6.653 -2.532 1.00 98.25 93 LEU A N 1
ATOM 792 C CA . LEU A 1 93 ? -4.039 6.929 -1.161 1.00 98.25 93 LEU A CA 1
ATOM 793 C C . LEU A 1 93 ? -4.679 8.196 -0.577 1.00 98.25 93 LEU A C 1
ATOM 795 O O . LEU A 1 93 ? -5.046 8.201 0.600 1.00 98.25 93 LEU A O 1
ATOM 799 N N . ARG A 1 94 ? -4.844 9.257 -1.380 1.00 98.06 94 ARG A N 1
ATOM 800 C CA . ARG A 1 94 ? -5.577 10.464 -0.964 1.00 98.06 94 ARG A CA 1
ATOM 801 C C . ARG A 1 94 ? -7.034 10.136 -0.641 1.00 98.06 94 ARG A C 1
ATOM 803 O O . ARG A 1 94 ? -7.511 10.517 0.426 1.00 98.06 94 ARG A O 1
ATOM 810 N N . ASP A 1 95 ? -7.702 9.380 -1.504 1.00 97.75 95 ASP A N 1
ATOM 811 C CA . ASP A 1 95 ? -9.102 8.997 -1.316 1.00 97.75 95 ASP A CA 1
ATOM 812 C C . ASP A 1 95 ? -9.273 8.151 -0.040 1.00 97.75 95 ASP A C 1
ATOM 814 O O . ASP A 1 95 ? -10.110 8.467 0.809 1.00 97.75 95 ASP A O 1
ATOM 818 N N . LEU A 1 96 ? -8.408 7.151 0.178 1.00 98.19 96 LEU A N 1
ATOM 819 C CA . LEU A 1 96 ? -8.393 6.354 1.412 1.00 98.19 96 LEU A CA 1
ATOM 820 C C . LEU A 1 96 ? -8.156 7.209 2.663 1.00 98.19 96 LEU A C 1
ATOM 822 O O . LEU A 1 96 ? -8.831 7.017 3.672 1.00 98.19 96 LEU A O 1
ATOM 826 N N . SER A 1 97 ? -7.236 8.174 2.602 1.00 98.38 97 SER A N 1
ATOM 827 C CA . SER A 1 97 ? -6.988 9.094 3.716 1.00 98.38 97 SER A CA 1
ATOM 828 C C . SER A 1 97 ? -8.235 9.914 4.060 1.00 98.38 97 SER A C 1
ATOM 830 O O . SER A 1 97 ? -8.594 10.016 5.234 1.00 98.38 97 SER A O 1
ATOM 832 N N . THR A 1 98 ? -8.947 10.438 3.058 1.00 98.00 98 THR A N 1
ATOM 833 C CA . THR A 1 98 ? -10.202 11.168 3.300 1.00 98.00 98 THR A CA 1
ATOM 834 C C . THR A 1 98 ? -11.298 10.274 3.883 1.00 98.00 98 THR A C 1
ATOM 836 O O . THR A 1 98 ? -12.015 10.704 4.788 1.00 98.00 98 THR A O 1
ATOM 839 N N . ALA A 1 99 ? -11.390 9.019 3.430 1.00 98.25 99 ALA A N 1
ATOM 840 C CA . ALA A 1 99 ? -12.343 8.044 3.950 1.00 98.25 99 ALA A CA 1
ATOM 841 C C . ALA A 1 99 ? -12.064 7.688 5.419 1.00 98.25 99 ALA A C 1
ATOM 843 O O . ALA A 1 99 ? -13.001 7.627 6.213 1.00 98.25 99 ALA A O 1
ATOM 844 N N . LEU A 1 100 ? -10.792 7.525 5.804 1.00 98.19 100 LEU A N 1
ATOM 845 C CA . LEU A 1 100 ? -10.398 7.293 7.199 1.00 98.19 100 LEU A CA 1
ATOM 846 C C . LEU A 1 100 ? -10.790 8.467 8.100 1.00 98.19 100 LEU A C 1
ATOM 848 O O . LEU A 1 100 ? -11.429 8.257 9.124 1.00 98.19 100 LEU A O 1
ATOM 852 N N . VAL A 1 101 ? -10.517 9.708 7.684 1.00 98.31 101 VAL A N 1
ATOM 853 C CA . VAL A 1 101 ? -10.924 10.899 8.454 1.00 98.31 101 VAL A CA 1
ATOM 854 C C . VAL A 1 101 ? -12.447 10.974 8.610 1.00 98.31 101 VAL A C 1
ATOM 856 O O . VAL A 1 101 ? -12.946 11.355 9.670 1.00 98.31 101 VAL A O 1
ATOM 859 N N . ALA A 1 102 ? -13.210 10.620 7.573 1.00 98.19 102 ALA A N 1
ATOM 860 C CA . ALA A 1 102 ? -14.668 10.567 7.658 1.00 98.19 102 ALA A CA 1
ATOM 861 C C . ALA A 1 102 ? -15.149 9.467 8.621 1.00 98.19 102 ALA A C 1
ATOM 863 O O . ALA A 1 102 ? -16.062 9.699 9.417 1.00 98.19 102 ALA A O 1
ATOM 864 N N . HIS A 1 103 ? -14.512 8.297 8.582 1.00 98.12 103 HIS A N 1
ATOM 865 C CA . HIS A 1 103 ? -14.796 7.191 9.488 1.00 98.12 103 HIS A CA 1
ATOM 866 C C . HIS A 1 103 ? -14.488 7.554 10.947 1.00 98.12 103 HIS A C 1
ATOM 868 O O . HIS A 1 103 ? -15.337 7.342 11.809 1.00 98.12 103 HIS A O 1
ATOM 874 N N . ASP A 1 104 ? -13.351 8.195 11.223 1.00 97.69 104 ASP A N 1
ATOM 875 C CA . ASP A 1 104 ? -12.976 8.641 12.571 1.00 97.69 104 ASP A CA 1
ATOM 876 C C . ASP A 1 104 ? -13.972 9.660 13.132 1.00 97.69 104 ASP A C 1
ATOM 878 O O . ASP A 1 104 ? -14.372 9.573 14.293 1.00 97.69 104 ASP A O 1
ATOM 882 N N . ARG A 1 105 ? -14.453 10.593 12.298 1.00 98.25 105 ARG A N 1
ATOM 883 C CA . ARG A 1 105 ? -15.539 11.511 12.686 1.00 98.25 105 ARG A CA 1
ATOM 884 C C . ARG A 1 105 ? -16.827 10.759 13.013 1.00 98.25 105 ARG A C 1
ATOM 886 O O . ARG A 1 105 ? -17.516 11.130 13.960 1.00 98.25 105 ARG A O 1
ATOM 893 N N . SER A 1 106 ? -17.156 9.716 12.249 1.00 98.19 106 SER A N 1
ATOM 894 C CA . SER A 1 106 ? -18.329 8.884 12.524 1.00 98.19 106 SER A CA 1
ATOM 895 C C . SER A 1 106 ? -18.180 8.072 13.808 1.00 98.19 106 SER A C 1
ATOM 897 O O . SER A 1 106 ? -19.177 7.910 14.508 1.00 98.19 106 SER A O 1
ATOM 899 N N . ILE A 1 107 ? -16.987 7.544 14.102 1.00 97.69 107 ILE A N 1
ATOM 900 C CA . ILE A 1 107 ? -16.710 6.864 15.371 1.00 97.69 107 ILE A CA 1
ATOM 901 C C . ILE A 1 107 ? -16.882 7.855 16.509 1.00 97.69 107 ILE A C 1
ATOM 903 O O . ILE A 1 107 ? -17.659 7.580 17.412 1.00 97.69 107 ILE A O 1
ATOM 907 N N . LYS A 1 108 ? -16.230 9.021 16.425 1.00 97.81 108 LYS A N 1
ATOM 908 C CA . LYS A 1 108 ? -16.313 10.049 17.462 1.00 97.81 108 LYS A CA 1
ATOM 909 C C . LYS A 1 108 ? -17.763 10.413 17.776 1.00 97.81 108 LYS A C 1
ATOM 911 O O . LYS A 1 108 ? -18.154 10.358 18.928 1.00 97.81 108 LYS A O 1
ATOM 916 N N . LYS A 1 109 ? -18.577 10.666 16.747 1.00 98.25 109 LYS A N 1
ATOM 917 C CA . LYS A 1 109 ? -20.003 10.958 16.925 1.00 98.25 109 LYS A CA 1
ATOM 918 C C . LYS A 1 109 ? -20.741 9.853 17.697 1.00 98.25 109 LYS A C 1
ATOM 920 O O . LYS A 1 109 ? -21.524 10.160 18.580 1.00 98.25 109 LYS A O 1
ATOM 925 N N . LYS A 1 110 ? -20.498 8.579 17.368 1.00 98.12 110 LYS A N 1
ATOM 926 C CA . LYS A 1 110 ? -21.119 7.446 18.077 1.00 98.12 110 LYS A CA 1
ATOM 927 C C . LYS A 1 110 ? -20.626 7.314 19.515 1.00 98.12 110 LYS A C 1
ATOM 929 O O . LYS A 1 110 ? -21.385 6.875 20.368 1.00 98.12 110 LYS A O 1
ATOM 934 N N . THR A 1 111 ? -19.360 7.641 19.767 1.00 97.75 111 THR A N 1
ATOM 935 C CA . THR A 1 111 ? -18.804 7.679 21.122 1.00 97.75 111 THR A CA 1
ATOM 936 C C . THR A 1 111 ? -19.479 8.770 21.946 1.00 97.75 111 THR A C 1
ATOM 938 O O . THR A 1 111 ? -19.927 8.474 23.046 1.00 97.75 111 THR A O 1
ATOM 941 N N . ASP A 1 112 ? -19.627 9.974 21.389 1.00 97.19 112 ASP A N 1
ATOM 942 C CA . ASP A 1 112 ? -20.311 11.093 22.046 1.00 97.19 112 ASP A CA 1
ATOM 943 C C . ASP A 1 112 ? -21.790 10.725 22.344 1.00 97.19 112 ASP A C 1
ATOM 945 O O . ASP A 1 112 ? -22.269 10.905 23.459 1.00 97.19 112 ASP A O 1
ATOM 949 N N . GLU A 1 113 ? -22.499 10.104 21.386 1.00 98.19 113 GLU A N 1
ATOM 950 C CA . GLU A 1 113 ? -23.876 9.597 21.578 1.00 98.19 113 GLU A CA 1
ATOM 951 C C . GLU A 1 113 ? -23.977 8.529 22.688 1.00 98.19 113 GLU A C 1
ATOM 953 O O . GLU A 1 113 ? -24.991 8.447 23.385 1.00 98.19 113 GLU A O 1
ATOM 958 N N . LEU A 1 114 ? -22.951 7.686 22.844 1.00 98.06 114 LEU A N 1
ATOM 959 C CA . LEU A 1 114 ? -22.909 6.660 23.887 1.00 98.06 114 LEU A CA 1
ATOM 960 C C . LEU A 1 114 ? -22.659 7.273 25.269 1.00 98.06 114 LEU A C 1
ATOM 962 O O . LEU A 1 114 ? -23.319 6.869 26.221 1.00 98.06 114 LEU A O 1
ATOM 966 N N . GLU A 1 115 ? -21.751 8.247 25.369 1.00 97.88 115 GLU A N 1
ATOM 967 C CA . GLU A 1 115 ? -21.464 8.978 26.610 1.00 97.88 115 GLU A CA 1
ATOM 968 C C . GLU A 1 115 ? -22.724 9.689 27.124 1.00 97.88 115 GLU A C 1
ATOM 970 O O . GLU A 1 115 ? -23.118 9.490 28.273 1.00 97.88 115 GLU A O 1
ATOM 975 N N . GLU A 1 116 ? -23.441 10.402 26.248 1.00 98.38 116 GLU A N 1
ATOM 976 C CA . GLU A 1 116 ? -24.726 11.023 26.593 1.00 98.38 116 GLU A CA 1
ATOM 977 C C . GLU A 1 116 ? -25.744 9.981 27.094 1.00 98.38 116 GLU A C 1
ATOM 979 O O . GLU A 1 116 ? -26.430 10.194 28.097 1.00 98.38 116 GLU A O 1
ATOM 984 N N . ALA A 1 117 ? -25.849 8.826 26.428 1.00 97.62 117 ALA A N 1
ATOM 985 C CA . ALA A 1 117 ? -26.769 7.764 26.834 1.00 97.62 117 ALA A CA 1
ATOM 986 C C . ALA A 1 117 ? -26.413 7.151 28.203 1.00 97.62 117 ALA A C 1
ATOM 988 O O . ALA A 1 117 ? -27.317 6.822 28.979 1.00 97.62 117 ALA A O 1
ATOM 989 N N . GLU A 1 118 ? -25.123 7.001 28.510 1.00 97.12 118 GLU A N 1
ATOM 990 C CA . GLU A 1 118 ? -24.641 6.526 29.811 1.00 97.12 118 GLU A CA 1
ATOM 991 C C . GLU A 1 118 ? -24.966 7.523 30.933 1.00 97.12 118 GLU A C 1
ATOM 993 O O . GLU A 1 118 ? -25.462 7.113 31.988 1.00 97.12 118 GLU A O 1
ATOM 998 N N . GLU A 1 119 ? -24.785 8.826 30.695 1.00 98.19 119 GLU A N 1
ATOM 999 C CA . GLU A 1 119 ? -25.167 9.877 31.646 1.00 98.19 119 GLU A CA 1
ATOM 1000 C C . GLU A 1 119 ? -26.670 9.843 31.958 1.00 98.19 119 GLU A C 1
ATOM 1002 O O . GLU A 1 119 ? -27.074 9.823 33.128 1.00 98.19 119 GLU A O 1
ATOM 1007 N N . TRP A 1 120 ? -27.515 9.753 30.925 1.00 97.88 120 TRP A N 1
ATOM 1008 C CA . TRP A 1 120 ? -28.965 9.618 31.093 1.00 97.88 120 TRP A CA 1
ATOM 1009 C C . TRP A 1 120 ? -29.351 8.355 31.871 1.00 97.88 120 TRP A C 1
ATOM 1011 O O . TRP A 1 120 ? -30.240 8.397 32.727 1.00 97.88 120 TRP A O 1
ATOM 1021 N N . ALA A 1 121 ? -28.685 7.229 31.606 1.00 97.12 121 ALA A N 1
ATOM 1022 C CA . ALA A 1 121 ? -28.952 5.975 32.300 1.00 97.12 121 ALA A CA 1
ATOM 1023 C C . ALA A 1 121 ? -28.626 6.059 33.801 1.00 97.12 121 ALA A C 1
ATOM 1025 O O . ALA A 1 121 ? -29.389 5.534 34.621 1.00 97.12 121 ALA A O 1
ATOM 1026 N N . GLU A 1 122 ? -27.537 6.732 34.185 1.00 97.56 122 GLU A N 1
ATOM 1027 C CA . GLU A 1 122 ? -27.190 6.932 35.597 1.00 97.56 122 GLU A CA 1
ATOM 1028 C C . GLU A 1 122 ? -28.188 7.853 36.317 1.00 97.56 122 GLU A C 1
ATOM 1030 O O . GLU A 1 122 ? -28.564 7.557 37.456 1.00 97.56 122 GLU A O 1
ATOM 1035 N N . ILE A 1 123 ? -28.707 8.893 35.651 1.00 97.25 123 ILE A N 1
ATOM 1036 C CA . ILE A 1 123 ? -29.782 9.744 36.196 1.00 97.25 123 ILE A CA 1
ATOM 1037 C C . ILE A 1 123 ? -31.032 8.902 36.499 1.00 97.25 123 ILE A C 1
ATOM 1039 O O . ILE A 1 123 ? -31.495 8.861 37.642 1.00 97.25 123 ILE A O 1
ATOM 1043 N N . VAL A 1 124 ? -31.531 8.152 35.510 1.00 97.88 124 VAL A N 1
ATOM 1044 C CA . VAL A 1 124 ? -32.734 7.306 35.653 1.00 97.88 124 VAL A CA 1
ATOM 1045 C C . VAL A 1 124 ? -32.542 6.226 36.723 1.00 97.88 124 VAL A C 1
ATOM 1047 O O . VAL A 1 124 ? -33.447 5.914 37.502 1.00 97.88 124 VAL A O 1
ATOM 1050 N N . LYS A 1 125 ? -31.346 5.638 36.802 1.00 96.12 125 LYS A N 1
ATOM 1051 C CA . LYS A 1 125 ? -30.994 4.667 37.843 1.00 96.12 125 LYS A CA 1
ATOM 1052 C C . LYS A 1 125 ? -31.032 5.295 39.237 1.00 96.12 125 LYS A C 1
ATOM 1054 O O . LYS A 1 125 ? -31.537 4.645 40.155 1.00 96.12 125 LYS A O 1
ATOM 1059 N N . GLY A 1 126 ? -30.540 6.525 39.390 1.00 94.06 126 GLY A N 1
ATOM 1060 C CA . GLY A 1 126 ? -30.630 7.298 40.629 1.00 94.06 126 GLY A CA 1
ATOM 1061 C C . GLY A 1 126 ? -32.078 7.526 41.066 1.00 94.06 126 GLY A C 1
ATOM 1062 O O . GLY A 1 126 ? -32.430 7.223 42.207 1.00 94.06 126 GLY A O 1
ATOM 1063 N N . GLU A 1 127 ? -32.940 7.955 40.143 1.00 97.50 127 GLU A N 1
ATOM 1064 C CA . GLU A 1 127 ? -34.377 8.147 40.393 1.00 97.50 127 GLU A CA 1
ATOM 1065 C C . GLU A 1 127 ? -35.070 6.846 40.814 1.00 97.50 127 GLU A C 1
ATOM 1067 O O . GLU A 1 127 ? -35.822 6.820 41.790 1.00 97.50 127 GLU A O 1
ATOM 1072 N N . ARG A 1 128 ? -34.770 5.732 40.133 1.00 97.19 128 ARG A N 1
ATOM 1073 C CA . ARG A 1 128 ? -35.314 4.410 40.478 1.00 97.19 128 ARG A CA 1
ATOM 1074 C C . ARG A 1 128 ? -34.919 3.978 41.891 1.00 97.19 128 ARG A C 1
ATOM 1076 O O . ARG A 1 128 ? -35.755 3.446 42.620 1.00 97.19 128 ARG A O 1
ATOM 1083 N N . ILE A 1 129 ? -33.657 4.177 42.277 1.00 92.50 129 ILE A N 1
ATOM 1084 C CA . ILE A 1 129 ? -33.179 3.856 43.631 1.00 92.50 129 ILE A CA 1
ATOM 1085 C C . ILE A 1 129 ? -33.897 4.733 44.662 1.00 92.50 129 ILE A C 1
ATOM 1087 O O . ILE A 1 129 ? -34.376 4.210 45.666 1.00 92.50 129 ILE A O 1
ATOM 1091 N N . ALA A 1 130 ? -34.027 6.038 44.405 1.00 93.88 130 ALA A N 1
ATOM 1092 C CA . ALA A 1 130 ? -34.737 6.956 45.292 1.00 93.88 130 ALA A CA 1
ATOM 1093 C C . ALA A 1 130 ? -36.213 6.560 45.476 1.00 93.88 130 ALA A C 1
ATOM 1095 O O . ALA A 1 130 ? -36.703 6.521 46.604 1.00 93.88 130 ALA A O 1
ATOM 1096 N N . ALA A 1 131 ? -36.900 6.186 44.392 1.00 93.00 131 ALA A N 1
ATOM 1097 C CA . ALA A 1 131 ? -38.274 5.693 44.443 1.00 93.00 131 ALA A CA 1
ATOM 1098 C C . ALA A 1 131 ? -38.399 4.390 45.253 1.00 93.00 131 ALA A C 1
ATOM 1100 O O . ALA A 1 131 ? -39.319 4.249 46.058 1.00 93.00 131 ALA A O 1
ATOM 1101 N N . ALA A 1 132 ? -37.455 3.456 45.094 1.00 88.19 132 ALA A N 1
ATOM 1102 C CA . ALA A 1 132 ? -37.429 2.218 45.874 1.00 88.19 132 ALA A CA 1
ATOM 1103 C C . ALA A 1 132 ? -37.213 2.479 47.376 1.00 88.19 132 ALA A C 1
ATOM 1105 O O . ALA A 1 132 ? -37.875 1.864 48.210 1.00 88.19 132 ALA A O 1
ATOM 1106 N N . ILE A 1 133 ? -36.326 3.416 47.731 1.00 86.50 133 ILE A N 1
ATOM 1107 C CA . ILE A 1 133 ? -36.117 3.839 49.124 1.00 86.50 133 ILE A CA 1
ATOM 1108 C C . ILE A 1 133 ? -37.393 4.469 49.691 1.00 86.50 133 ILE A C 1
ATOM 1110 O O . ILE A 1 133 ? -37.783 4.147 50.809 1.00 86.50 133 ILE A O 1
ATOM 1114 N N . ALA A 1 134 ? -38.062 5.334 48.925 1.00 88.81 134 ALA A N 1
ATOM 1115 C CA . ALA A 1 134 ? -39.302 5.979 49.349 1.00 88.81 134 ALA A CA 1
ATOM 1116 C C . ALA A 1 134 ? -40.453 4.983 49.571 1.00 88.81 134 ALA A C 1
ATOM 1118 O O . ALA A 1 134 ? -41.287 5.206 50.443 1.00 88.81 134 ALA A O 1
ATOM 1119 N N . LEU A 1 135 ? -40.495 3.885 48.809 1.00 85.19 135 LEU A N 1
ATOM 1120 C CA . LEU A 1 135 ? -41.481 2.821 49.003 1.00 85.19 135 LEU A CA 1
ATOM 1121 C C . LEU A 1 135 ? -41.197 1.997 50.271 1.00 85.19 135 LEU A C 1
ATOM 1123 O O . LEU A 1 135 ? -42.120 1.678 51.015 1.00 85.19 135 LEU A O 1
ATOM 1127 N N . ASN A 1 136 ? -39.922 1.687 50.527 1.00 77.75 136 ASN A N 1
ATOM 1128 C CA . ASN A 1 136 ? -39.494 0.837 51.644 1.00 77.75 136 ASN A CA 1
ATOM 1129 C C . ASN A 1 136 ? -39.329 1.592 52.978 1.00 77.75 136 ASN A C 1
ATOM 1131 O O . ASN A 1 136 ? -39.126 0.968 54.015 1.00 77.75 136 ASN A O 1
ATOM 1135 N N . SER A 1 137 ? -39.416 2.925 52.995 1.00 71.25 137 SER A N 1
ATOM 1136 C CA . SER A 1 137 ? -39.289 3.742 54.214 1.00 71.25 137 SER A CA 1
ATOM 1137 C C . SER A 1 137 ? -40.549 3.751 55.094 1.00 71.25 137 SER A C 1
ATOM 1139 O O . SER A 1 137 ? -40.706 4.602 55.974 1.00 71.25 137 SER A O 1
ATOM 1141 N N . HIS A 1 138 ? -41.473 2.803 54.903 1.00 64.06 138 HIS A N 1
ATOM 1142 C CA . HIS A 1 138 ? -42.636 2.684 55.770 1.00 64.06 138 HIS A CA 1
ATOM 1143 C C . HIS A 1 138 ? -42.183 2.257 57.176 1.00 64.06 138 HIS A C 1
ATOM 1145 O O . HIS A 1 138 ? -41.661 1.162 57.374 1.00 64.06 138 HIS A O 1
ATOM 1151 N N . LYS A 1 139 ? -42.445 3.113 58.172 1.00 59.75 139 LYS A N 1
ATOM 1152 C CA . LYS A 1 139 ? -42.031 3.027 59.594 1.00 59.75 139 LYS A CA 1
ATOM 1153 C C . LYS A 1 139 ? -42.215 1.656 60.284 1.00 59.75 139 LYS A C 1
ATOM 1155 O O . LYS A 1 139 ? -41.631 1.409 61.333 1.00 59.75 139 LYS A O 1
ATOM 1160 N N . TYR A 1 140 ? -43.039 0.772 59.721 1.00 55.72 140 TYR A N 1
ATOM 1161 C CA . TYR A 1 140 ? -43.303 -0.578 60.233 1.00 55.72 140 TYR A CA 1
ATOM 1162 C C . TYR A 1 140 ? -42.333 -1.660 59.718 1.00 55.72 140 TYR A C 1
ATOM 1164 O O . TYR A 1 140 ? -42.203 -2.695 60.370 1.00 55.72 140 TYR A O 1
ATOM 1172 N N . GLU A 1 141 ? -41.640 -1.457 58.592 1.00 54.19 141 GLU A N 1
ATOM 1173 C CA . GLU A 1 141 ? -40.668 -2.434 58.072 1.00 54.19 141 GLU A CA 1
ATOM 1174 C C . GLU A 1 141 ? -39.288 -2.302 58.726 1.00 54.19 141 GLU A C 1
ATOM 1176 O O . GLU A 1 141 ? -38.636 -3.319 58.957 1.00 54.19 141 GLU A O 1
ATOM 1181 N N . GLU A 1 142 ? -38.892 -1.098 59.154 1.00 54.72 142 GLU A N 1
ATOM 1182 C CA . GLU A 1 142 ? -37.661 -0.882 59.937 1.00 54.72 142 GLU A CA 1
ATOM 1183 C C . GLU A 1 142 ? -37.644 -1.712 61.234 1.00 54.72 142 GLU A C 1
ATOM 1185 O O . GLU A 1 142 ? -36.595 -2.197 61.652 1.00 54.72 142 GLU A O 1
ATOM 1190 N N . GLN A 1 143 ? -38.814 -1.952 61.840 1.00 54.34 143 GLN A N 1
ATOM 1191 C CA . GLN A 1 143 ? -38.945 -2.785 63.042 1.00 54.34 143 GLN A CA 1
ATOM 1192 C C . GLN A 1 143 ? -38.934 -4.293 62.750 1.00 54.34 143 GLN A C 1
ATOM 1194 O O . GLN A 1 143 ? -38.639 -5.081 63.646 1.00 54.34 143 GLN A O 1
ATOM 1199 N N . ARG A 1 144 ? -39.234 -4.723 61.515 1.00 53.12 144 ARG A N 1
ATOM 1200 C CA . ARG A 1 144 ? -39.234 -6.149 61.140 1.00 53.12 144 ARG A CA 1
ATOM 1201 C C . ARG A 1 144 ? -37.878 -6.654 60.658 1.00 53.12 144 ARG A C 1
ATOM 1203 O O . ARG A 1 144 ? -37.685 -7.865 60.609 1.00 53.12 144 ARG A O 1
ATOM 1210 N N . GLN A 1 145 ? -36.948 -5.772 60.295 1.00 55.38 145 GLN A N 1
ATOM 1211 C CA . GLN A 1 145 ? -35.742 -6.196 59.583 1.00 55.38 145 GLN A CA 1
ATOM 1212 C C . GLN A 1 145 ? -34.666 -6.861 60.455 1.00 55.38 145 GLN A C 1
ATOM 1214 O O . GLN A 1 145 ? -33.843 -7.575 59.892 1.00 55.38 145 GLN A O 1
ATOM 1219 N N . TYR A 1 146 ? -34.668 -6.731 61.791 1.00 57.66 146 TYR A N 1
ATOM 1220 C CA . TYR A 1 146 ? -33.584 -7.305 62.612 1.00 57.66 146 TYR A CA 1
ATOM 1221 C C . TYR A 1 146 ? -33.988 -7.726 64.031 1.00 57.66 146 TYR A C 1
ATOM 1223 O O . TYR A 1 146 ? -33.239 -7.472 64.973 1.00 57.66 146 TYR A O 1
ATOM 1231 N N . ALA A 1 147 ? -35.123 -8.405 64.217 1.00 59.34 147 ALA A N 1
ATOM 1232 C CA . ALA A 1 147 ? -35.332 -9.122 65.476 1.00 59.34 147 ALA A CA 1
ATOM 1233 C C . ALA A 1 147 ? -34.337 -10.301 65.531 1.00 59.34 147 ALA A C 1
ATOM 1235 O O . ALA A 1 147 ? -34.576 -11.383 64.992 1.00 59.34 147 ALA A O 1
ATOM 1236 N N . ARG A 1 148 ? -33.160 -10.054 66.118 1.00 76.44 148 ARG A N 1
ATOM 1237 C CA . ARG A 1 148 ? -32.182 -11.091 66.495 1.00 76.44 148 ARG A CA 1
ATOM 1238 C C . ARG A 1 148 ? -32.595 -11.800 67.782 1.00 76.44 148 ARG A C 1
ATOM 1240 O O . ARG A 1 148 ? -31.891 -12.702 68.234 1.00 76.44 148 ARG A O 1
ATOM 1247 N N . ASP A 1 149 ? -33.723 -11.385 68.335 1.00 85.69 149 ASP A N 1
ATOM 1248 C CA . ASP A 1 149 ? -34.269 -11.807 69.600 1.00 85.69 149 ASP A CA 1
ATOM 1249 C C . ASP A 1 149 ? -34.345 -13.333 69.668 1.00 85.69 149 ASP A C 1
ATOM 1251 O O . ASP A 1 149 ? -34.936 -13.997 68.814 1.00 85.69 149 ASP A O 1
ATOM 1255 N N . CYS A 1 150 ? -33.702 -13.909 70.682 1.00 90.94 150 CYS A N 1
ATOM 1256 C CA . CYS A 1 150 ? -33.902 -15.316 70.993 1.00 90.94 150 CYS A CA 1
ATOM 1257 C C . CYS A 1 150 ? -35.312 -15.471 71.547 1.00 90.94 150 CYS A C 1
ATOM 1259 O O . CYS A 1 150 ? -35.588 -14.974 72.629 1.00 90.94 150 CYS A O 1
ATOM 1261 N N . SER A 1 151 ? -36.183 -16.195 70.867 1.00 88.50 151 SER A N 1
ATOM 1262 C CA . SER A 1 151 ? -37.573 -16.376 71.293 1.00 88.50 151 SER A CA 1
ATOM 1263 C C . SER A 1 151 ? -37.724 -17.147 72.620 1.00 88.50 151 SER A C 1
ATOM 1265 O O . SER A 1 151 ? -38.712 -16.982 73.327 1.00 88.50 151 SER A O 1
ATOM 1267 N N . SER A 1 152 ? -36.706 -17.922 73.021 1.00 92.88 152 SER A N 1
ATOM 1268 C CA . SER A 1 152 ? -36.706 -18.669 74.288 1.00 92.88 152 SER A CA 1
ATOM 1269 C C . SER A 1 152 ? -36.331 -17.819 75.5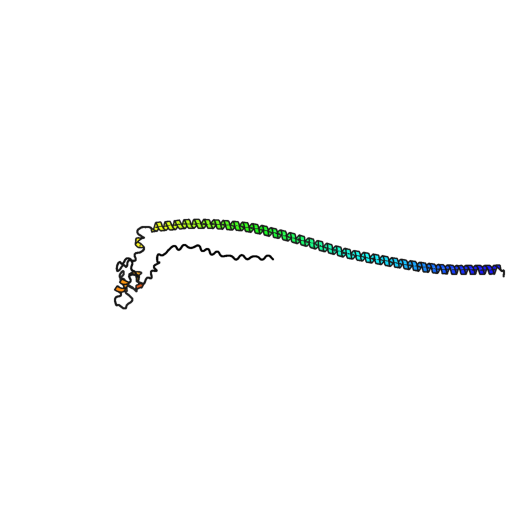10 1.00 92.88 152 SER A C 1
ATOM 1271 O O . SER A 1 152 ? -36.936 -17.989 76.566 1.00 92.88 152 SER A O 1
ATOM 1273 N N . CYS A 1 153 ? -35.344 -16.922 75.401 1.00 93.88 153 CYS A N 1
ATOM 1274 C CA . CYS A 1 153 ? -34.885 -16.089 76.529 1.00 93.88 153 CYS A CA 1
ATOM 1275 C C . CYS A 1 153 ? -35.109 -14.584 76.334 1.00 93.88 153 CYS A C 1
ATOM 1277 O O . CYS A 1 153 ? -34.745 -13.791 77.199 1.00 93.88 153 CYS A O 1
ATOM 1279 N N . ASN A 1 154 ? -35.691 -14.189 75.202 1.00 90.44 154 ASN A N 1
ATOM 1280 C CA . ASN A 1 154 ? -35.939 -12.815 74.761 1.00 90.44 154 ASN A CA 1
ATOM 1281 C C . ASN A 1 154 ? -34.687 -11.917 74.719 1.00 90.44 154 ASN A C 1
ATOM 1283 O O . ASN A 1 154 ? -34.780 -10.695 74.816 1.00 90.44 154 ASN A O 1
ATOM 1287 N N . ALA A 1 155 ? -33.492 -12.501 74.573 1.00 89.31 155 ALA A N 1
ATOM 1288 C CA . ALA A 1 155 ? -32.255 -11.737 74.426 1.00 89.31 155 ALA A CA 1
ATOM 1289 C C . ALA A 1 155 ? -32.218 -11.045 73.056 1.00 89.31 155 ALA A C 1
ATOM 1291 O O . ALA A 1 155 ? -32.165 -11.741 72.050 1.00 89.31 155 ALA A O 1
ATOM 1292 N N . ILE A 1 156 ? -32.188 -9.707 73.033 1.00 82.19 156 ILE A N 1
ATOM 1293 C CA . ILE A 1 156 ? -32.367 -8.851 71.836 1.00 82.19 156 ILE A CA 1
ATOM 1294 C C . ILE A 1 156 ? -31.236 -8.996 70.790 1.00 82.19 156 ILE A C 1
ATOM 1296 O O . ILE A 1 156 ? -31.396 -8.693 69.612 1.00 82.19 156 ILE A O 1
ATOM 1300 N N . ASN A 1 157 ? -30.059 -9.481 71.192 1.00 84.12 157 ASN A N 1
ATOM 1301 C CA . ASN A 1 157 ? -28.939 -9.725 70.278 1.00 84.12 157 ASN A CA 1
ATOM 1302 C C . ASN A 1 157 ? -27.994 -10.792 70.857 1.00 84.12 157 ASN A C 1
ATOM 1304 O O . ASN A 1 157 ? -26.967 -10.452 71.451 1.00 84.12 157 ASN A O 1
ATOM 1308 N N . PRO A 1 158 ? -28.347 -12.083 70.774 1.00 88.31 158 PRO A N 1
ATOM 1309 C CA . PRO A 1 158 ? -27.506 -13.143 71.303 1.00 88.31 158 PRO A CA 1
ATOM 1310 C C . PRO A 1 158 ? -26.212 -13.261 70.488 1.00 88.31 158 PRO A C 1
ATOM 1312 O O . PRO A 1 158 ? -26.241 -13.242 69.259 1.00 88.31 158 PRO A O 1
ATOM 1315 N N . LEU A 1 159 ? -25.080 -13.425 71.185 1.00 84.94 159 LEU A N 1
ATOM 1316 C CA . LEU A 1 159 ? -23.745 -13.514 70.575 1.00 84.94 159 LEU A CA 1
ATOM 1317 C C . LEU A 1 159 ? -23.640 -14.663 69.560 1.00 84.94 159 LEU A C 1
ATOM 1319 O O . LEU A 1 159 ? -22.995 -14.530 68.525 1.00 84.94 159 LEU A O 1
ATOM 1323 N N . THR A 1 160 ? -24.283 -15.788 69.867 1.00 89.75 160 THR A N 1
ATOM 1324 C CA . THR A 1 160 ? -24.336 -16.976 69.018 1.00 89.75 160 THR A CA 1
ATOM 1325 C C . THR A 1 160 ? -25.783 -17.393 68.813 1.00 89.75 160 THR A C 1
ATOM 1327 O O . THR A 1 160 ? -26.576 -17.452 69.759 1.00 89.75 160 THR A O 1
ATOM 1330 N N . ARG A 1 161 ? -26.132 -17.701 67.563 1.00 92.19 161 ARG A N 1
ATOM 1331 C CA . ARG A 1 161 ? -27.446 -18.214 67.172 1.00 92.19 161 ARG A CA 1
ATOM 1332 C C . ARG A 1 161 ? -27.286 -19.565 66.509 1.00 92.19 161 ARG A C 1
ATOM 1334 O O . ARG A 1 161 ? -26.375 -19.774 65.706 1.00 92.19 161 ARG A O 1
ATOM 1341 N N . LEU A 1 162 ? -28.189 -20.471 66.841 1.00 94.69 162 LEU A N 1
ATOM 1342 C CA . LEU A 1 162 ? -28.273 -21.777 66.218 1.00 94.69 162 LEU A CA 1
ATOM 1343 C C . LEU A 1 162 ? -29.628 -21.917 65.542 1.00 94.69 162 LEU A C 1
ATOM 1345 O O . LEU A 1 162 ? -30.660 -21.560 66.110 1.00 94.69 162 LEU A O 1
ATOM 1349 N N . LEU A 1 163 ? -29.596 -22.438 64.320 1.00 94.69 163 LEU A N 1
ATOM 1350 C CA . LEU A 1 163 ? -30.767 -22.788 63.539 1.00 94.69 163 LEU A CA 1
ATOM 1351 C C . LEU A 1 163 ? -31.141 -24.239 63.821 1.00 94.69 163 LEU A C 1
ATOM 1353 O O . LEU A 1 163 ? -30.304 -25.138 63.734 1.00 94.69 163 LEU A O 1
ATOM 1357 N N . MET A 1 164 ? -32.413 -24.475 64.099 1.00 96.06 164 MET A N 1
ATOM 1358 C CA . MET A 1 164 ? -32.972 -25.815 64.194 1.00 96.06 164 MET A CA 1
ATOM 1359 C C . MET A 1 164 ? -33.219 -26.342 62.774 1.00 96.06 164 MET A C 1
ATOM 1361 O O . MET A 1 164 ? -34.112 -25.852 62.085 1.00 96.06 164 MET A O 1
ATOM 1365 N N . VAL A 1 165 ? -32.432 -27.322 62.318 1.00 96.50 165 VAL A N 1
ATOM 1366 C CA . VAL A 1 165 ? -32.449 -27.829 60.927 1.00 96.50 165 VAL A CA 1
ATOM 1367 C C . VAL A 1 165 ? -33.842 -28.245 60.441 1.00 96.50 165 VAL A C 1
ATOM 1369 O O . VAL A 1 165 ? -34.191 -27.955 59.300 1.00 96.50 165 VAL A O 1
ATOM 1372 N N . ASN A 1 166 ? -34.657 -28.871 61.292 1.00 96.56 166 ASN A N 1
ATOM 1373 C CA . ASN A 1 166 ? -35.941 -29.436 60.869 1.00 96.56 166 ASN A CA 1
ATOM 1374 C C . ASN A 1 166 ? -37.086 -28.411 60.819 1.00 96.56 166 ASN A C 1
ATOM 1376 O O . ASN A 1 166 ? -38.081 -28.660 60.145 1.00 96.56 166 ASN A O 1
ATOM 1380 N N . CYS A 1 167 ? -36.982 -27.280 61.526 1.00 96.00 167 CYS A N 1
ATOM 1381 C CA . CYS A 1 167 ? -38.077 -26.304 61.637 1.00 96.00 167 CYS A CA 1
ATOM 1382 C C . CYS A 1 167 ? -37.672 -24.853 61.345 1.00 96.00 167 CYS A C 1
ATOM 1384 O O . CYS A 1 167 ? -38.516 -23.967 61.388 1.00 96.00 167 CYS A O 1
ATOM 1386 N N . SER A 1 168 ? -36.388 -24.597 61.084 1.00 94.06 168 SER A N 1
ATOM 1387 C CA . SER A 1 168 ? -35.823 -23.277 60.765 1.00 94.06 168 SER A CA 1
ATOM 1388 C C . SER A 1 168 ? -36.059 -22.174 61.811 1.00 94.06 168 SER A C 1
ATOM 1390 O O . SER A 1 168 ? -35.812 -21.003 61.536 1.00 94.06 168 SER A O 1
ATOM 1392 N N . HIS A 1 169 ? -36.472 -22.525 63.031 1.00 94.06 169 HIS A N 1
ATOM 1393 C CA . HIS A 1 169 ? -36.483 -21.594 64.159 1.00 94.06 169 HIS A CA 1
ATOM 1394 C C . HIS A 1 169 ? -35.057 -21.393 64.680 1.00 94.06 169 HIS A C 1
ATOM 1396 O O . HIS A 1 169 ? -34.265 -22.339 64.716 1.00 94.06 169 HIS A O 1
ATOM 1402 N N . ALA A 1 170 ? -34.729 -20.165 65.080 1.00 93.31 170 ALA A N 1
ATOM 1403 C CA . ALA A 1 170 ? -33.412 -19.808 65.591 1.00 93.31 170 ALA A CA 1
ATOM 1404 C C . ALA A 1 170 ? -33.487 -19.437 67.075 1.00 93.31 170 ALA A C 1
ATOM 1406 O O . ALA A 1 170 ? -34.302 -18.608 67.466 1.00 93.31 170 ALA A O 1
ATOM 1407 N N . ILE A 1 171 ? -32.596 -20.011 67.881 1.00 94.50 171 ILE A N 1
ATOM 1408 C CA . ILE A 1 171 ? -32.449 -19.719 69.315 1.00 94.50 171 ILE A CA 1
ATOM 1409 C C . ILE A 1 171 ? -30.980 -19.431 69.644 1.00 94.50 171 ILE A C 1
ATOM 1411 O O . ILE A 1 171 ? -30.090 -19.695 68.832 1.00 94.50 171 ILE A O 1
ATOM 1415 N N . CYS A 1 172 ? -30.699 -18.839 70.806 1.00 95.38 172 CYS A N 1
ATOM 1416 C CA . CYS A 1 172 ? -29.323 -18.528 71.192 1.00 95.38 172 CYS A CA 1
ATOM 1417 C C . CYS A 1 172 ? -28.546 -19.765 71.669 1.00 95.38 172 CYS A C 1
ATOM 1419 O O . CYS A 1 172 ? -29.138 -20.736 72.142 1.00 95.38 172 CYS A O 1
ATOM 1421 N N . GLY A 1 173 ? -27.211 -19.698 71.592 1.00 93.69 173 GLY A N 1
ATOM 1422 C CA . GLY A 1 173 ? -26.306 -20.759 72.060 1.00 93.69 173 GLY A CA 1
ATOM 1423 C C . GLY A 1 173 ? -26.555 -21.209 73.488 1.00 93.69 173 GLY A C 1
ATOM 1424 O O . GLY A 1 173 ? -26.702 -22.401 73.732 1.00 93.69 173 GLY A O 1
ATOM 1425 N N . LEU A 1 174 ? -26.720 -20.254 74.402 1.00 94.56 174 LEU A N 1
ATOM 1426 C CA . LEU A 1 174 ? -26.962 -20.553 75.814 1.00 94.56 174 LEU A CA 1
ATOM 1427 C C . LEU A 1 174 ? -28.272 -21.326 76.033 1.00 94.56 174 LEU A C 1
ATOM 1429 O O . LEU A 1 174 ? -28.309 -22.247 76.843 1.00 94.56 174 LEU A O 1
ATOM 1433 N N . CYS A 1 175 ? -29.338 -21.000 75.292 1.00 95.62 175 CYS A N 1
ATOM 1434 C CA . CYS A 1 175 ? -30.599 -21.742 75.373 1.00 95.62 175 CYS A CA 1
ATOM 1435 C C . CYS A 1 175 ? -30.454 -23.170 74.834 1.00 95.62 175 CYS A C 1
ATOM 1437 O O . CYS A 1 175 ? -31.029 -24.092 75.403 1.00 95.62 175 CYS A O 1
ATOM 1439 N N . VAL A 1 176 ? -29.676 -23.371 73.765 1.00 94.75 176 VAL A N 1
ATOM 1440 C CA . VAL A 1 176 ? -29.387 -24.720 73.251 1.00 94.75 176 VAL A CA 1
ATOM 1441 C C . VAL A 1 176 ? -28.605 -25.536 74.274 1.00 94.75 176 VAL A C 1
ATOM 1443 O O . VAL A 1 176 ? -28.984 -26.673 74.536 1.00 94.75 176 VAL A O 1
ATOM 1446 N N . GLU A 1 177 ? -27.557 -24.966 74.873 1.00 93.81 177 GLU A N 1
ATOM 1447 C CA . GLU A 1 177 ? -26.739 -25.636 75.894 1.00 93.81 177 GLU A CA 1
ATOM 1448 C C . GLU A 1 177 ? -27.580 -26.058 77.107 1.00 93.81 177 GLU A C 1
ATOM 1450 O O . GLU A 1 177 ? -27.474 -27.192 77.573 1.00 93.81 177 GLU A O 1
ATOM 1455 N N . GLN A 1 178 ? -28.483 -25.188 77.568 1.00 94.25 178 GLN A N 1
ATOM 1456 C CA . GLN A 1 178 ? -29.408 -25.500 78.662 1.00 94.25 178 GLN A CA 1
ATOM 1457 C C . GLN A 1 178 ? -30.392 -26.622 78.310 1.00 94.25 178 GLN A C 1
ATOM 1459 O O . GLN A 1 178 ? -30.663 -27.476 79.151 1.00 94.25 178 GLN A O 1
ATOM 1464 N N . LEU A 1 179 ? -30.917 -26.636 77.081 1.00 92.44 179 LEU A N 1
ATOM 1465 C CA . LEU A 1 179 ? -31.835 -27.680 76.611 1.00 92.44 179 LEU A CA 1
ATOM 1466 C C . LEU A 1 179 ? -31.134 -29.022 76.371 1.00 92.44 179 LEU A C 1
ATOM 1468 O O . LEU A 1 179 ? -31.776 -30.066 76.462 1.00 92.44 179 LEU A O 1
ATOM 1472 N N . HIS A 1 180 ? -29.837 -29.004 76.068 1.00 90.69 180 HIS A N 1
ATOM 1473 C CA . HIS A 1 180 ? -29.029 -30.212 75.922 1.00 90.69 180 HIS A CA 1
ATOM 1474 C C . HIS A 1 180 ? -28.811 -30.925 77.262 1.00 90.69 180 HIS A C 1
ATOM 1476 O O . HIS A 1 180 ? -28.845 -32.156 77.337 1.00 90.69 180 HIS A O 1
ATOM 1482 N N . GLY A 1 181 ? -28.605 -30.146 78.330 1.00 85.62 181 GLY A N 1
ATOM 1483 C CA . GLY A 1 181 ? -28.241 -30.673 79.644 1.00 85.62 181 GLY A CA 1
ATOM 1484 C C . GLY A 1 181 ? -26.993 -31.566 79.583 1.00 85.62 181 GLY A C 1
ATOM 1485 O O . GLY A 1 181 ? -26.079 -31.322 78.799 1.00 85.62 181 GLY A O 1
ATOM 1486 N N . GLU A 1 182 ? -26.967 -32.627 80.397 1.00 77.81 182 GLU A N 1
ATOM 1487 C CA . GLU A 1 182 ? -25.911 -33.661 80.389 1.00 77.81 182 GLU A CA 1
ATOM 1488 C C . GLU A 1 182 ? -26.167 -34.784 79.363 1.00 77.81 182 GLU A C 1
ATOM 1490 O O . GLU A 1 182 ? -25.430 -35.771 79.309 1.00 77.81 182 GLU A O 1
ATOM 1495 N N . SER A 1 183 ? -27.229 -34.678 78.557 1.00 77.81 183 SER A N 1
ATOM 1496 C CA . SER A 1 183 ? -27.572 -35.734 77.606 1.00 77.81 183 SER A CA 1
ATOM 1497 C C . SER A 1 183 ? -26.570 -35.762 76.456 1.00 77.81 183 SER A C 1
ATOM 1499 O O . SER A 1 183 ? -26.307 -34.754 75.812 1.00 77.81 183 SER A O 1
ATOM 1501 N N . ALA A 1 184 ? -26.045 -36.947 76.144 1.00 80.25 184 ALA A N 1
ATOM 1502 C CA . ALA A 1 184 ? -25.104 -37.150 75.038 1.00 80.25 184 ALA A CA 1
ATOM 1503 C C . ALA A 1 184 ? -25.752 -37.068 73.633 1.00 80.25 184 ALA A C 1
ATOM 1505 O O . ALA A 1 184 ? -25.074 -37.277 72.625 1.00 80.25 184 ALA A O 1
ATOM 1506 N N . SER A 1 185 ? -27.063 -36.825 73.535 1.00 86.56 185 SER A N 1
ATOM 1507 C CA . SER A 1 185 ? -27.801 -36.808 72.269 1.00 86.56 185 SER A CA 1
ATOM 1508 C C . SER A 1 185 ? -27.742 -35.441 71.594 1.00 86.56 185 SER A C 1
ATOM 1510 O O . SER A 1 185 ? -28.266 -34.479 72.132 1.00 86.56 185 SER A O 1
ATOM 1512 N N . LEU A 1 186 ? -27.245 -35.375 70.353 1.00 87.25 186 LEU A N 1
ATOM 1513 C CA . LEU A 1 186 ? -27.147 -34.146 69.541 1.00 87.25 186 LEU A CA 1
ATOM 1514 C C . LEU A 1 186 ? -28.497 -33.525 69.103 1.00 87.25 186 LEU A C 1
ATOM 1516 O O . LEU A 1 186 ? -28.509 -32.533 68.373 1.00 87.25 186 LEU A O 1
ATOM 1520 N N . GLU A 1 187 ? -29.622 -34.109 69.503 1.00 95.06 187 GLU A N 1
ATOM 1521 C CA . GLU A 1 187 ? -30.972 -33.688 69.128 1.00 95.06 187 GLU A CA 1
ATOM 1522 C C . GLU A 1 187 ? -31.665 -33.019 70.315 1.00 95.06 187 GLU A C 1
ATOM 1524 O O . GLU A 1 187 ? -31.592 -33.509 71.439 1.00 95.06 187 GLU A O 1
ATOM 1529 N N . ILE A 1 188 ? -32.352 -31.905 70.061 1.00 94.69 188 ILE A N 1
ATOM 1530 C CA . ILE A 1 188 ? -33.123 -31.179 71.075 1.00 94.69 188 ILE A CA 1
ATOM 1531 C C . ILE A 1 188 ? -34.534 -30.886 70.559 1.00 94.69 188 ILE A C 1
ATOM 1533 O O . ILE A 1 188 ? -34.769 -30.774 69.354 1.00 94.69 188 ILE A O 1
ATOM 1537 N N . ILE A 1 189 ? -35.489 -30.748 71.474 1.00 95.38 189 ILE A N 1
ATOM 1538 C CA . ILE A 1 189 ? -36.861 -30.350 71.148 1.00 95.38 189 ILE A CA 1
ATOM 1539 C C . ILE A 1 189 ? -36.883 -28.830 70.962 1.00 95.38 189 ILE A C 1
ATOM 1541 O O . ILE A 1 189 ? -36.504 -28.086 71.864 1.00 95.38 189 ILE A O 1
ATOM 1545 N N . CYS A 1 190 ? -37.309 -28.353 69.789 1.00 96.00 190 CYS A N 1
ATOM 1546 C CA . CYS A 1 190 ? -37.431 -26.921 69.529 1.00 96.00 190 CYS A CA 1
ATOM 1547 C C . CYS A 1 190 ? -38.441 -26.274 70.499 1.00 96.00 190 CYS A C 1
ATOM 1549 O O . CYS A 1 190 ? -39.593 -26.712 70.513 1.00 96.00 190 CYS A O 1
ATOM 1551 N N . PRO A 1 191 ? -38.078 -25.211 71.244 1.00 94.19 191 PRO A N 1
ATOM 1552 C CA . PRO A 1 191 ? -38.994 -24.574 72.193 1.00 94.19 191 PRO A CA 1
ATOM 1553 C C . PRO A 1 191 ? -40.178 -23.861 71.516 1.00 94.19 191 PRO A C 1
ATOM 1555 O O . PRO A 1 191 ? -41.226 -23.720 72.134 1.00 94.19 191 PRO A O 1
ATOM 1558 N N . GLU A 1 192 ? -40.044 -23.470 70.244 1.00 93.06 192 GLU A N 1
ATOM 1559 C CA . GLU A 1 192 ? -41.109 -22.781 69.495 1.00 93.06 192 GLU A CA 1
ATOM 1560 C C . GLU A 1 192 ? -42.206 -23.720 68.992 1.00 93.06 192 GLU A C 1
ATOM 1562 O O . GLU A 1 192 ? -43.383 -23.378 68.991 1.00 93.06 192 GLU A O 1
ATOM 1567 N N . CYS A 1 193 ? -41.823 -24.902 68.502 1.00 95.81 193 CYS A N 1
ATOM 1568 C CA . CYS A 1 193 ? -42.732 -25.768 67.742 1.00 95.81 193 CYS A CA 1
ATOM 1569 C C . CYS A 1 193 ? -42.755 -27.229 68.203 1.00 95.81 193 CYS A C 1
ATOM 1571 O O . CYS A 1 193 ? -43.499 -28.028 67.645 1.00 95.81 193 CYS A O 1
ATOM 1573 N N . GLY A 1 194 ? -41.933 -27.605 69.187 1.00 95.62 194 GLY A N 1
ATOM 1574 C CA . GLY A 1 194 ? -41.883 -28.961 69.740 1.00 95.62 194 GLY A CA 1
ATOM 1575 C C . GLY A 1 194 ? -41.246 -30.019 68.829 1.00 95.62 194 GLY A C 1
ATOM 1576 O O . GLY A 1 194 ? -41.201 -31.190 69.197 1.00 95.62 194 GLY A O 1
ATOM 1577 N N . ILE A 1 195 ? -40.743 -29.647 67.648 1.00 97.19 195 ILE A N 1
ATOM 1578 C CA . ILE A 1 195 ? -40.108 -30.582 66.709 1.00 97.19 195 ILE A CA 1
ATOM 1579 C C . ILE A 1 195 ? -38.695 -30.928 67.199 1.00 97.19 195 ILE A C 1
ATOM 1581 O O . ILE A 1 195 ? -37.894 -30.032 67.477 1.00 97.19 195 ILE A O 1
ATOM 1585 N N . ILE A 1 196 ? -38.379 -32.226 67.268 1.00 96.50 196 ILE A N 1
ATOM 1586 C CA . ILE A 1 196 ? -37.018 -32.714 67.527 1.00 96.50 196 ILE A CA 1
ATOM 1587 C C . ILE A 1 196 ? -36.132 -32.305 66.350 1.00 96.50 196 ILE A C 1
ATOM 1589 O O . ILE A 1 196 ? -36.424 -32.613 65.192 1.00 96.50 196 ILE A O 1
ATOM 1593 N N . SER A 1 197 ? -35.058 -31.580 66.637 1.00 96.69 197 SER A N 1
ATOM 1594 C CA . SER A 1 197 ? -34.154 -31.064 65.622 1.00 96.69 197 SER A CA 1
ATOM 1595 C C . SER A 1 197 ? -32.723 -31.017 66.127 1.00 96.69 197 SER A C 1
ATOM 1597 O O . SER A 1 197 ? -32.449 -30.782 67.303 1.00 96.69 197 SER A O 1
ATOM 1599 N N . LYS A 1 198 ? -31.790 -31.166 65.190 1.00 97.00 198 LYS A N 1
ATOM 1600 C CA . LYS A 1 198 ? -30.381 -30.877 65.426 1.00 97.00 198 LYS A CA 1
ATOM 1601 C C . LYS A 1 198 ? -30.146 -29.363 65.324 1.00 97.00 198 LYS A C 1
ATOM 1603 O O . LYS A 1 198 ? -30.592 -28.768 64.335 1.00 97.00 198 LYS A O 1
ATOM 1608 N N . PRO A 1 199 ? -29.484 -28.730 66.303 1.00 96.06 199 PRO A N 1
ATOM 1609 C CA . PRO A 1 199 ? -29.097 -27.332 66.207 1.00 96.06 199 PRO A CA 1
ATOM 1610 C C . PRO A 1 199 ? -27.814 -27.207 65.373 1.00 96.06 199 PRO A C 1
ATOM 1612 O O . PRO A 1 199 ? -26.884 -28.003 65.512 1.00 96.06 199 PRO A O 1
ATOM 1615 N N . VAL A 1 200 ? -27.752 -26.208 64.495 1.00 96.06 200 VAL A N 1
ATOM 1616 C CA . VAL A 1 200 ? -26.560 -25.884 63.699 1.00 96.06 200 VAL A CA 1
ATOM 1617 C C . VAL A 1 200 ? -26.217 -24.416 63.889 1.00 96.06 200 VAL A C 1
ATOM 1619 O O . VAL A 1 200 ? -27.078 -23.550 63.751 1.00 96.06 200 VAL A O 1
ATOM 1622 N N . THR A 1 201 ? -24.956 -24.128 64.200 1.00 93.31 201 THR A N 1
ATOM 1623 C CA . THR A 1 201 ? -24.470 -22.757 64.375 1.00 93.31 201 THR A CA 1
ATOM 1624 C C . THR A 1 201 ? -24.591 -21.968 63.080 1.00 93.31 201 THR A C 1
ATOM 1626 O O . THR A 1 201 ? -24.048 -22.360 62.046 1.00 93.31 201 THR A O 1
ATOM 1629 N N . ILE A 1 202 ? -25.276 -20.829 63.150 1.00 90.19 202 ILE A N 1
ATOM 1630 C CA . ILE A 1 202 ? -25.319 -19.869 62.054 1.00 90.19 202 ILE A CA 1
ATOM 1631 C C . ILE A 1 202 ? -24.046 -19.033 62.153 1.00 90.19 202 ILE A C 1
ATOM 1633 O O . ILE A 1 202 ? -23.860 -18.277 63.107 1.00 90.19 202 ILE A O 1
ATOM 1637 N N . LEU A 1 203 ? -23.159 -19.166 61.169 1.00 83.25 203 LEU A N 1
ATOM 1638 C CA . LEU A 1 203 ? -22.025 -18.260 61.024 1.00 83.25 203 LEU A CA 1
ATOM 1639 C C . LEU A 1 203 ? -22.535 -16.955 60.417 1.00 83.25 203 LEU A C 1
ATOM 1641 O O . LEU A 1 203 ? -22.574 -16.782 59.199 1.00 83.25 203 LEU A O 1
ATOM 1645 N N . GLU A 1 204 ? -22.964 -16.038 61.277 1.00 75.06 204 GLU A N 1
ATOM 1646 C CA . GLU A 1 204 ? -23.187 -14.663 60.861 1.00 75.06 204 GLU A CA 1
ATOM 1647 C C . GLU A 1 204 ? -21.812 -14.037 60.616 1.00 75.06 204 GLU A C 1
ATOM 1649 O O . GLU A 1 204 ? -21.077 -13.729 61.553 1.00 75.06 204 GLU A O 1
ATOM 1654 N N . LEU A 1 205 ? -21.442 -13.864 59.345 1.00 69.50 205 LEU A N 1
ATOM 1655 C CA . LEU A 1 205 ? -20.359 -12.957 58.987 1.00 69.50 205 LEU A CA 1
ATOM 1656 C C . LEU A 1 205 ? -20.780 -11.576 59.484 1.00 69.50 205 LEU A C 1
ATOM 1658 O O . LEU A 1 205 ? -21.582 -10.897 58.836 1.00 69.50 205 LEU A O 1
ATOM 1662 N N . GLN A 1 206 ? -20.269 -11.176 60.649 1.00 60.91 206 GLN A N 1
ATOM 1663 C CA . GLN A 1 206 ? -20.269 -9.780 61.039 1.00 60.91 206 GLN A CA 1
ATOM 1664 C C . GLN A 1 206 ? -19.474 -9.073 59.948 1.00 60.91 206 GLN A C 1
ATOM 1666 O O . GLN A 1 206 ? -18.248 -9.118 59.907 1.00 60.91 206 GLN A O 1
ATOM 1671 N N . LYS A 1 207 ? -20.187 -8.496 58.976 1.00 55.16 207 LYS A N 1
ATOM 1672 C CA . LYS A 1 207 ? -19.615 -7.449 58.149 1.00 55.16 207 LYS A CA 1
ATOM 1673 C C . LYS A 1 207 ? -19.369 -6.326 59.133 1.00 55.16 207 LYS A C 1
ATOM 1675 O O . LYS A 1 207 ? -20.276 -5.538 59.388 1.00 55.16 207 LYS A O 1
ATOM 1680 N N . ASP A 1 208 ? -18.188 -6.331 59.743 1.00 48.62 208 ASP A N 1
ATOM 1681 C CA . ASP A 1 208 ? -17.705 -5.193 60.491 1.00 48.62 208 ASP A CA 1
ATOM 1682 C C . ASP A 1 208 ? -17.986 -3.982 59.622 1.00 48.62 208 ASP A C 1
ATOM 1684 O O . ASP A 1 208 ? -17.558 -3.889 58.465 1.00 48.62 208 ASP A O 1
ATOM 1688 N N . VAL A 1 209 ? -18.812 -3.099 60.166 1.00 51.12 209 VAL A N 1
ATOM 1689 C CA . VAL A 1 209 ? -19.103 -1.788 59.614 1.00 51.12 209 VAL A CA 1
ATOM 1690 C C . VAL A 1 209 ? -17.818 -0.976 59.771 1.00 51.12 209 VAL A C 1
ATOM 1692 O O . VAL A 1 209 ? -17.690 -0.089 60.600 1.00 51.12 209 VAL A O 1
ATOM 1695 N N . GLN A 1 210 ? -16.822 -1.334 58.973 1.00 48.97 210 GLN A N 1
ATOM 1696 C CA . GLN A 1 210 ? -15.710 -0.503 58.573 1.00 48.97 210 GLN A CA 1
ATOM 1697 C C . GLN A 1 210 ? -15.723 -0.437 57.050 1.00 48.97 210 GLN A C 1
ATOM 1699 O O . GLN A 1 210 ? -14.711 -0.641 56.388 1.00 48.97 210 GLN A O 1
ATOM 1704 N N . TYR A 1 211 ? -16.868 -0.066 56.467 1.00 48.81 211 TYR A N 1
ATOM 1705 C CA . TYR A 1 211 ? -16.819 0.637 55.189 1.00 48.81 211 TYR A CA 1
ATOM 1706 C C . TYR A 1 211 ? -16.346 2.069 55.469 1.00 48.81 211 TYR A C 1
ATOM 1708 O O . TYR A 1 211 ? -17.083 3.043 55.357 1.00 48.81 211 TYR A O 1
ATOM 1716 N N . SER A 1 212 ? -15.090 2.183 55.901 1.00 48.66 212 SER A N 1
ATOM 1717 C CA . SER A 1 212 ? -14.302 3.372 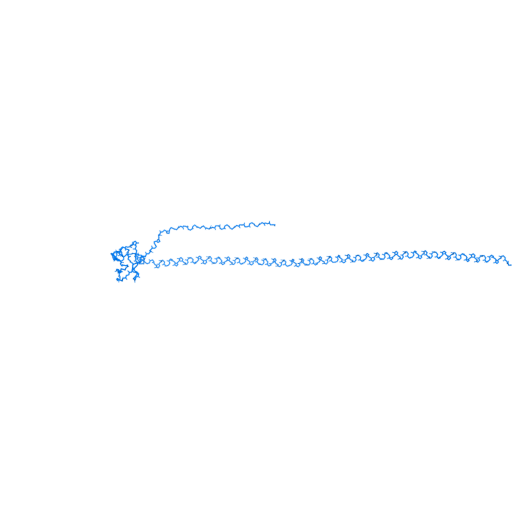55.632 1.00 48.66 212 SER A CA 1
ATOM 1718 C C . SER A 1 212 ? -14.280 3.483 54.110 1.00 48.66 212 SER A C 1
ATOM 1720 O O . SER A 1 212 ? -13.823 2.537 53.461 1.00 48.66 212 SER A O 1
ATOM 1722 N N . PRO A 1 213 ? -14.800 4.561 53.499 1.00 46.56 213 PRO A N 1
ATOM 1723 C CA . PRO A 1 213 ? -14.558 4.813 52.096 1.00 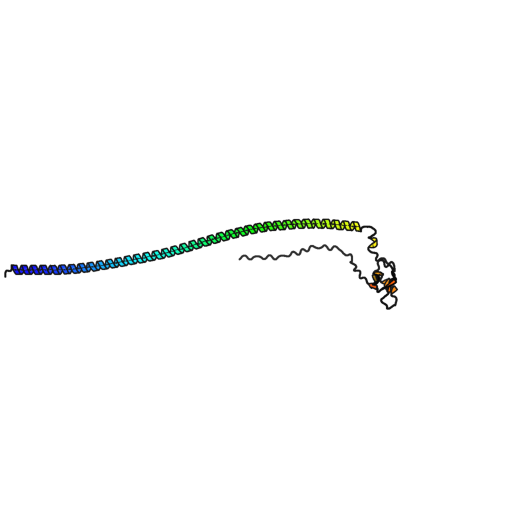46.56 213 PRO A CA 1
ATOM 1724 C C . PRO A 1 213 ? -13.067 5.122 51.977 1.00 46.56 213 PRO A C 1
ATOM 1726 O O . PRO A 1 213 ? -12.637 6.275 51.988 1.00 46.56 213 PRO A O 1
ATOM 1729 N N . GLN A 1 214 ? -12.251 4.074 51.900 1.00 51.19 214 GLN A N 1
ATOM 1730 C CA . GLN A 1 214 ? -10.914 4.165 51.361 1.00 51.19 214 GLN A CA 1
ATOM 1731 C C . GLN A 1 214 ? -11.131 4.683 49.954 1.00 51.19 214 GLN A C 1
ATOM 1733 O O . GLN A 1 214 ? -11.603 3.963 49.071 1.00 51.19 214 GLN A O 1
ATOM 1738 N N . LYS A 1 215 ? -10.902 5.993 49.807 1.00 48.62 215 LYS A N 1
ATOM 1739 C CA . LYS A 1 215 ? -10.792 6.691 48.538 1.00 48.62 215 LYS A CA 1
ATOM 1740 C C . LYS A 1 215 ? -10.159 5.705 47.573 1.00 48.62 215 LYS A C 1
ATOM 1742 O O . LYS A 1 215 ? -9.019 5.294 47.793 1.00 48.62 215 LYS A O 1
ATOM 1747 N N . ARG A 1 216 ? -10.908 5.307 46.542 1.00 47.06 216 ARG A N 1
ATOM 1748 C CA . ARG A 1 216 ? -10.315 4.733 45.343 1.00 47.06 216 ARG A CA 1
ATOM 1749 C C . ARG A 1 216 ? -9.380 5.816 44.826 1.00 47.06 216 ARG A C 1
ATOM 1751 O O . ARG A 1 216 ? -9.792 6.753 44.155 1.00 47.06 216 ARG A O 1
ATOM 1758 N N . SER A 1 217 ? -8.146 5.756 45.307 1.00 51.81 217 SER A N 1
ATOM 1759 C CA . SER A 1 217 ? -7.005 6.405 44.713 1.00 51.81 217 SER A CA 1
ATOM 1760 C C . SER A 1 217 ? -7.037 5.945 43.268 1.00 51.81 217 SER A C 1
ATOM 1762 O O . SER A 1 217 ? -6.885 4.753 42.999 1.00 51.81 217 SER A O 1
ATOM 1764 N N . ASN A 1 218 ? -7.361 6.871 42.371 1.00 50.97 218 ASN A N 1
ATOM 1765 C CA . ASN A 1 218 ? -7.190 6.709 40.940 1.00 50.97 218 ASN A CA 1
ATOM 1766 C C . ASN A 1 218 ? -5.689 6.543 40.685 1.00 50.97 218 ASN A C 1
ATOM 1768 O O . ASN A 1 218 ? -5.012 7.478 40.271 1.00 50.97 218 ASN A O 1
ATOM 1772 N N . TYR A 1 219 ? -5.154 5.359 40.974 1.00 50.59 219 TYR A N 1
ATOM 1773 C CA . TYR A 1 219 ? -3.906 4.905 40.394 1.00 50.59 219 TYR A CA 1
ATOM 1774 C C . TYR A 1 219 ? -4.251 4.518 38.958 1.00 50.59 219 TYR A C 1
ATOM 1776 O O . TYR A 1 219 ? -4.515 3.365 38.632 1.00 50.59 219 TYR A O 1
ATOM 1784 N N . ILE A 1 220 ? -4.345 5.539 38.108 1.00 56.91 220 ILE A N 1
ATOM 1785 C CA . ILE A 1 220 ? -4.092 5.361 36.689 1.00 56.91 220 ILE A CA 1
ATOM 1786 C C . ILE A 1 220 ? -2.606 5.013 36.646 1.00 56.91 220 ILE A C 1
ATOM 1788 O O . ILE A 1 220 ? -1.758 5.889 36.804 1.00 56.91 220 ILE A O 1
ATOM 1792 N N . GLU A 1 221 ? -2.285 3.723 36.547 1.00 58.78 221 GLU A N 1
ATOM 1793 C CA . GLU A 1 221 ? -0.967 3.319 36.078 1.00 58.78 221 GLU A CA 1
ATOM 1794 C C . GLU A 1 221 ? -0.794 3.967 34.707 1.00 58.78 221 GLU A C 1
ATOM 1796 O O . GLU A 1 221 ? -1.413 3.562 33.721 1.00 58.78 221 GLU A O 1
ATOM 1801 N N . GLU A 1 222 ? 0.006 5.031 34.657 1.00 55.09 222 GLU A N 1
ATOM 1802 C CA . GLU A 1 222 ? 0.558 5.544 33.417 1.00 55.09 222 GLU A CA 1
ATOM 1803 C C . GLU A 1 222 ? 1.365 4.405 32.793 1.00 55.09 222 GLU A C 1
ATOM 1805 O O . GLU A 1 222 ? 2.536 4.177 33.109 1.00 55.09 222 GLU A O 1
ATOM 1810 N N . VAL A 1 223 ? 0.708 3.644 31.919 1.00 55.22 223 VAL A N 1
ATOM 1811 C CA . VAL A 1 223 ? 1.364 2.695 31.032 1.00 55.22 223 VAL A CA 1
ATOM 1812 C C . VAL A 1 223 ? 2.261 3.531 30.131 1.00 55.22 223 VAL A C 1
ATOM 1814 O O . VAL A 1 223 ? 1.841 4.097 29.123 1.00 55.22 223 VAL A O 1
ATOM 1817 N N . SER A 1 224 ? 3.514 3.656 30.548 1.00 59.16 224 SER A N 1
ATOM 1818 C CA . SER A 1 224 ? 4.584 4.288 29.799 1.00 59.16 224 SER A CA 1
ATOM 1819 C C . SER A 1 224 ? 4.851 3.436 28.563 1.00 59.16 224 SER A C 1
ATOM 1821 O O . SER A 1 224 ? 5.633 2.491 28.578 1.00 59.16 224 SER A O 1
ATOM 1823 N N . ILE A 1 225 ? 4.150 3.750 27.471 1.00 64.88 225 ILE A N 1
ATOM 1824 C CA . ILE A 1 225 ? 4.389 3.144 26.164 1.00 64.88 225 ILE A CA 1
ATOM 1825 C C . ILE A 1 225 ? 5.818 3.530 25.753 1.00 64.88 225 ILE A C 1
ATOM 1827 O O . ILE A 1 225 ? 6.093 4.718 25.553 1.00 64.88 225 ILE A O 1
ATOM 1831 N N . PRO A 1 226 ? 6.756 2.574 25.623 1.00 60.62 226 PRO A N 1
ATOM 1832 C CA . PRO A 1 226 ? 8.114 2.891 25.223 1.00 60.62 226 PRO A CA 1
ATOM 1833 C C . PRO A 1 226 ? 8.096 3.443 23.796 1.00 60.62 226 PRO A C 1
ATOM 1835 O O . PRO A 1 226 ? 7.824 2.730 22.828 1.00 60.62 226 PRO A O 1
ATOM 1838 N N . SER A 1 227 ? 8.403 4.736 23.681 1.00 62.69 227 SER A N 1
ATOM 1839 C CA . SER A 1 227 ? 8.683 5.427 22.426 1.00 62.69 227 SER A CA 1
ATOM 1840 C C . SER A 1 227 ? 9.830 4.712 21.711 1.00 62.69 227 SER A C 1
ATOM 1842 O O . SER A 1 227 ? 11.012 4.886 22.022 1.00 62.69 227 SER A O 1
ATOM 1844 N N . LYS A 1 228 ? 9.482 3.848 20.754 1.00 64.38 228 LYS A N 1
ATOM 1845 C CA . LYS A 1 228 ? 10.445 3.273 19.819 1.00 64.38 228 LYS A CA 1
ATOM 1846 C C . LYS A 1 228 ? 10.936 4.409 18.926 1.00 64.38 228 LYS A C 1
ATOM 1848 O O . LYS A 1 228 ? 10.298 4.750 17.935 1.00 64.38 228 LYS A O 1
ATOM 1853 N N . ARG A 1 229 ? 12.085 4.993 19.281 1.00 61.78 229 ARG A N 1
ATOM 1854 C CA . ARG A 1 229 ? 12.881 5.830 18.374 1.00 61.78 229 ARG A CA 1
ATOM 1855 C C . ARG A 1 229 ? 13.146 5.040 17.096 1.00 61.78 229 ARG A C 1
ATOM 1857 O O . ARG A 1 229 ? 13.960 4.115 17.092 1.00 61.78 229 ARG A O 1
ATOM 1864 N N . CYS A 1 230 ? 12.483 5.430 16.016 1.00 57.69 230 CYS A N 1
ATOM 1865 C CA . CYS A 1 230 ? 12.886 5.065 14.669 1.00 57.69 230 CYS A CA 1
ATOM 1866 C C . CYS A 1 230 ? 14.297 5.618 14.441 1.00 57.69 230 CYS A C 1
ATOM 1868 O O . CYS A 1 230 ? 14.503 6.830 14.421 1.00 57.69 230 CYS A O 1
ATOM 1870 N N . LYS A 1 231 ? 15.281 4.724 14.316 1.00 59.84 231 LYS A N 1
ATOM 1871 C CA . LYS A 1 231 ? 16.591 5.075 13.771 1.00 59.84 231 LYS A CA 1
ATOM 1872 C C . LYS A 1 231 ? 16.380 5.362 12.286 1.00 59.84 231 LYS A C 1
ATOM 1874 O O . LYS A 1 231 ? 16.030 4.455 11.537 1.00 59.84 231 LYS A O 1
ATOM 1879 N N . SER A 1 232 ? 16.535 6.621 11.894 1.00 62.91 232 SER A N 1
ATOM 1880 C CA . SER A 1 232 ? 16.683 7.019 10.498 1.00 62.91 232 SER A CA 1
ATOM 1881 C C . SER A 1 232 ? 17.943 6.356 9.936 1.00 62.91 232 SER A C 1
ATOM 1883 O O . SER A 1 232 ? 19.029 6.565 10.483 1.00 62.91 232 SER A O 1
ATOM 1885 N N . PHE A 1 233 ? 17.763 5.537 8.903 1.00 60.53 233 PHE A N 1
ATOM 1886 C CA . PHE A 1 233 ? 18.815 5.112 7.981 1.00 60.53 233 PHE A CA 1
ATOM 1887 C C . PHE A 1 233 ? 18.901 6.101 6.822 1.00 60.53 233 PHE A C 1
ATOM 1889 O O . PHE A 1 233 ? 17.831 6.635 6.445 1.00 60.53 233 PHE A O 1
#

Sequence (233 aa):
MSRTRRNAQLDQSVLQWKKVKDNEELKKENEWLRMQLEEKEEEERRANQKARNRSEQLTVEEAWRAKGLHDLILKKYMLHKKRKECLVLEQGLRDLSTALVAHDRSIKKKTDELEEAEEWAEIVKGERIAAAIALNSHKYEEQRQYARDCSSCNAINPLTRLLMVNCSHAICGLCVEQLHGESASLEIICPECGIISKPVTILELQKDVQYSPQKRSNYIEEVSIPSKRCKSF

Radius of gyration: 68.97 Å; chains: 1; bounding box: 118×49×194 Å

Secondary structure (DSSP, 8-state):
--HHHHHHHHHHHHHHHHHHHHHHHHHHHHHHHHHHHHHHHHHHHHHHHHHHHHHHHHHHHHHHHHHHHHHHHHHHHHHHHHHHHHHHHHHHHHHHHHHHHHHHHHHHHHHHHHHHHHHHHHHHHHHHHHHHHHHH--TTTTTTTT----TTT--SS-SSEEEETTT--EEEHHHHHHHHTT---S-EE-TTT--EE-EEE-------S------------------------

InterPro domains:
  IPR001841 Zinc finger, RING-type [PS50089] (150-193)
  IPR013083 Zinc finger, RING/FYVE/PHD-type [G3DSA:3.30.40.10] (146-204)
  IPR017907 Zinc finger, RING-type, conserved site [PS00518] (167-176)

Foldseek 3Di:
DDPVVVVVVVVVVVVVVVVVVVVVVVVVVVVVVVVVVVVVVVVVVVVVVVVVVVVVVVVVVVVVVVVVVVVVVVVVVVVVVVVVVVVVVVVVVVVVVVVVVVVVVVVVVVVVVVVVVVVVVVVVVVVVVVVVCVVCPPPVVVVVPQQCQFPVPRDSNAPWWWAFVPPRRIHHPVVVPVQCDPPPDQWGQDPVPRDIGHTHTDPDPPPPPPPPVPPPPPPPPPPPDPPPPDDDD